Protein AF-A0A7K4MNR3-F1 (afdb_monomer_lite)

Structure (mmCIF, N/CA/C/O backbone):
data_AF-A0A7K4MNR3-F1
#
_entry.id   AF-A0A7K4MNR3-F1
#
loop_
_atom_site.group_PDB
_atom_site.id
_atom_site.type_symbol
_atom_site.label_atom_id
_atom_site.label_alt_id
_atom_site.label_comp_id
_atom_site.label_asym_id
_atom_site.label_entity_id
_atom_site.label_seq_id
_atom_site.pdbx_PDB_ins_code
_atom_site.Cartn_x
_atom_site.Cartn_y
_atom_site.Cartn_z
_atom_site.occupancy
_atom_site.B_iso_or_equiv
_atom_site.auth_seq_id
_atom_site.auth_comp_id
_atom_site.auth_asym_id
_atom_site.auth_atom_id
_atom_site.pdbx_PDB_model_num
ATOM 1 N N . ARG A 1 1 ? 16.252 0.826 -9.280 1.00 86.75 1 ARG A N 1
ATOM 2 C CA . ARG A 1 1 ? 16.071 2.260 -8.929 1.00 8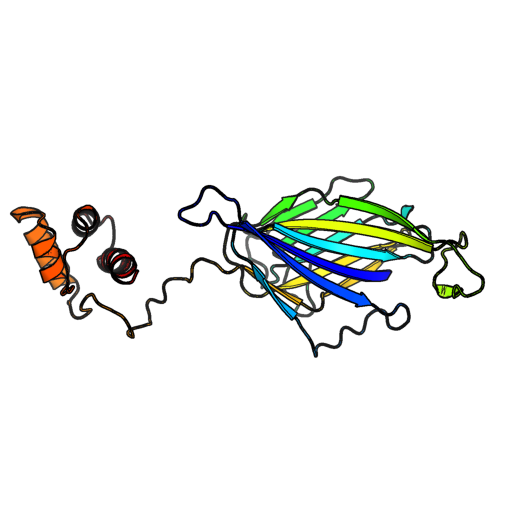6.75 1 ARG A CA 1
ATOM 3 C C . ARG A 1 1 ? 14.610 2.637 -9.106 1.00 86.75 1 ARG A C 1
ATOM 5 O O . ARG A 1 1 ? 14.051 2.311 -10.140 1.00 86.75 1 ARG A O 1
ATOM 12 N N . LEU A 1 2 ? 14.010 3.333 -8.144 1.00 88.38 2 LEU A N 1
ATOM 13 C CA . LEU A 1 2 ? 12.664 3.895 -8.292 1.00 88.38 2 LEU A CA 1
ATOM 14 C C . LEU A 1 2 ? 12.730 5.186 -9.127 1.00 88.38 2 LEU A C 1
ATOM 16 O O . LEU A 1 2 ? 13.549 6.054 -8.821 1.00 88.38 2 LEU A O 1
ATOM 20 N N . VAL A 1 3 ? 11.911 5.307 -10.176 1.00 89.69 3 VAL A N 1
ATOM 21 C CA . VAL A 1 3 ? 11.911 6.480 -11.079 1.00 89.69 3 VAL A CA 1
ATOM 22 C C . VAL A 1 3 ? 10.591 7.233 -11.101 1.00 89.69 3 VAL A C 1
ATOM 24 O O . VAL A 1 3 ? 10.590 8.445 -11.315 1.00 89.69 3 VAL A O 1
ATOM 27 N N . LYS A 1 4 ? 9.474 6.559 -10.825 1.00 91.75 4 LYS A N 1
ATOM 28 C CA . LYS A 1 4 ? 8.166 7.197 -10.692 1.00 91.75 4 LYS A CA 1
ATOM 29 C C . LYS A 1 4 ? 7.300 6.424 -9.704 1.00 91.75 4 LYS A C 1
ATOM 31 O O . LYS A 1 4 ? 7.385 5.203 -9.607 1.00 91.75 4 LYS A O 1
ATOM 36 N N . VAL A 1 5 ? 6.462 7.160 -8.985 1.00 93.12 5 VAL A N 1
ATOM 37 C CA . VAL A 1 5 ? 5.365 6.622 -8.179 1.00 93.12 5 VAL A CA 1
ATOM 38 C C . VAL A 1 5 ? 4.085 7.312 -8.611 1.00 93.12 5 VAL A C 1
ATOM 40 O O . VAL A 1 5 ? 4.069 8.530 -8.802 1.00 93.12 5 VAL A O 1
ATOM 43 N N . GLN A 1 6 ? 3.024 6.532 -8.767 1.00 94.44 6 GLN A N 1
ATOM 44 C CA . GLN A 1 6 ? 1.677 7.029 -8.991 1.00 94.44 6 GLN A CA 1
ATOM 45 C C . GLN A 1 6 ? 0.737 6.418 -7.957 1.00 94.44 6 GLN A C 1
ATOM 47 O O . GLN A 1 6 ? 0.761 5.208 -7.754 1.00 94.44 6 GLN A O 1
ATOM 52 N N . VAL A 1 7 ? -0.082 7.247 -7.320 1.00 94.06 7 VAL A N 1
ATOM 53 C CA . VAL A 1 7 ? -1.126 6.807 -6.392 1.00 94.06 7 VAL A CA 1
ATOM 54 C C . VAL A 1 7 ? -2.470 7.182 -6.983 1.00 94.06 7 VAL A C 1
ATOM 56 O O . VAL A 1 7 ? -2.667 8.346 -7.314 1.00 94.06 7 VAL A O 1
ATOM 59 N N . GLY A 1 8 ? -3.355 6.203 -7.120 1.00 93.00 8 GLY A N 1
ATOM 60 C CA . GLY A 1 8 ? -4.740 6.383 -7.530 1.00 93.00 8 GLY A CA 1
ATOM 61 C C . GLY A 1 8 ? -5.683 5.970 -6.404 1.00 93.00 8 GLY A C 1
ATOM 62 O O . GLY A 1 8 ? -5.499 4.905 -5.816 1.00 93.00 8 GLY A O 1
ATOM 63 N N . ILE A 1 9 ? -6.698 6.781 -6.118 1.00 90.06 9 ILE A N 1
ATOM 64 C CA . ILE A 1 9 ? -7.799 6.421 -5.213 1.00 90.06 9 ILE A CA 1
ATOM 65 C C . ILE A 1 9 ? -9.070 6.344 -6.032 1.00 90.06 9 ILE A C 1
ATOM 67 O O . ILE A 1 9 ? -9.373 7.271 -6.777 1.00 90.06 9 ILE A O 1
ATOM 71 N N . THR A 1 10 ? -9.799 5.242 -5.899 1.00 90.00 10 THR A N 1
ATOM 72 C CA . THR A 1 10 ? -11.088 5.032 -6.553 1.00 90.00 10 THR A CA 1
ATOM 73 C C . THR A 1 10 ? -12.158 4.809 -5.494 1.00 90.00 10 THR A C 1
ATOM 75 O O . THR A 1 10 ? -12.199 3.746 -4.868 1.00 90.00 10 THR A O 1
ATOM 78 N N . SER A 1 11 ? -13.038 5.792 -5.316 1.00 81.50 11 SER A N 1
ATOM 79 C CA . SER A 1 11 ? -14.162 5.682 -4.385 1.00 81.50 11 SER A CA 1
ATOM 80 C C . SER A 1 11 ? -15.414 5.185 -5.094 1.00 81.50 11 SER A C 1
ATOM 82 O O . SER A 1 11 ? -15.842 5.762 -6.095 1.00 81.50 11 SER A O 1
ATOM 84 N N . ASN A 1 12 ? -16.042 4.153 -4.531 1.00 65.00 12 ASN A N 1
ATOM 85 C CA . ASN A 1 12 ? -17.357 3.674 -4.951 1.00 65.00 12 ASN A CA 1
ATOM 86 C C . ASN A 1 12 ? -18.410 4.209 -3.978 1.00 65.00 12 ASN A C 1
ATOM 88 O O . ASN A 1 12 ? -18.924 3.471 -3.138 1.00 65.00 12 ASN A O 1
ATOM 92 N N . LYS A 1 13 ? -18.730 5.505 -4.058 1.00 56.81 13 LYS A N 1
ATOM 93 C CA . LYS A 1 13 ? -19.854 6.041 -3.284 1.00 56.81 13 LYS A CA 1
ATOM 94 C C . LYS A 1 13 ? -21.158 5.654 -3.978 1.00 56.81 13 LYS A C 1
ATOM 96 O O . LYS A 1 13 ? -21.418 6.084 -5.102 1.00 56.81 13 LYS A O 1
ATOM 101 N N . ASN A 1 14 ? -21.995 4.879 -3.290 1.00 46.62 14 ASN A N 1
ATOM 102 C CA . ASN A 1 14 ? -23.423 4.872 -3.586 1.00 46.62 14 ASN A CA 1
ATOM 103 C C . ASN A 1 14 ? -23.938 6.250 -3.172 1.00 46.62 14 ASN A C 1
ATOM 105 O O . ASN A 1 14 ? -24.034 6.534 -1.979 1.00 46.62 14 ASN A O 1
ATOM 109 N N . ALA A 1 15 ? -24.198 7.130 -4.138 1.00 40.62 15 ALA A N 1
ATOM 110 C CA . ALA A 1 15 ? -24.947 8.337 -3.843 1.00 40.62 15 ALA A CA 1
ATOM 111 C C . ALA A 1 15 ? -26.300 7.887 -3.284 1.00 40.62 15 ALA A C 1
ATOM 113 O O . ALA A 1 15 ? -27.030 7.140 -3.939 1.00 40.62 15 ALA A O 1
ATOM 114 N N . SER A 1 16 ? -26.602 8.277 -2.047 1.00 46.50 16 SER A N 1
ATOM 115 C CA . SER A 1 16 ? -27.956 8.168 -1.534 1.00 46.50 16 SER A CA 1
ATOM 116 C C . SER A 1 16 ? -28.864 8.900 -2.522 1.00 46.50 16 SER A C 1
ATOM 118 O O . SER A 1 16 ? -28.742 10.114 -2.673 1.00 46.50 16 SER A O 1
ATOM 120 N N . ASP A 1 17 ? -29.738 8.141 -3.180 1.00 44.22 17 ASP A N 1
ATOM 121 C CA . ASP A 1 17 ? -30.879 8.600 -3.983 1.00 44.22 17 ASP A CA 1
ATOM 122 C C . ASP A 1 17 ? -30.747 8.753 -5.514 1.00 44.22 17 ASP A C 1
ATOM 124 O O . ASP A 1 17 ? -31.653 9.292 -6.143 1.00 44.22 17 ASP A O 1
ATOM 128 N N . ASP A 1 18 ? -29.734 8.182 -6.177 1.00 41.84 18 ASP A N 1
ATOM 129 C CA . ASP A 1 18 ? -29.902 7.857 -7.604 1.00 41.84 18 ASP A CA 1
ATOM 130 C C . ASP A 1 18 ? -29.055 6.654 -8.031 1.00 41.84 18 ASP A C 1
ATOM 132 O O . ASP A 1 18 ? -27.951 6.424 -7.545 1.00 41.84 18 ASP A O 1
ATOM 136 N N . SER A 1 19 ? -29.582 5.867 -8.959 1.00 42.50 19 SER A N 1
ATOM 137 C CA . SER A 1 19 ? -29.058 4.576 -9.440 1.00 42.50 19 SER A CA 1
ATOM 138 C C . SER A 1 19 ? -27.721 4.635 -10.220 1.00 42.50 19 SER A C 1
ATOM 140 O O . SER A 1 19 ? -27.423 3.752 -11.026 1.00 42.50 19 SER A O 1
ATOM 142 N N . MET A 1 20 ? -26.892 5.654 -9.979 1.00 40.75 20 MET A N 1
ATOM 143 C CA . MET A 1 20 ? -25.614 5.918 -10.643 1.00 40.75 20 MET A CA 1
ATOM 144 C C . MET A 1 20 ? -24.442 5.752 -9.663 1.00 40.75 20 MET A C 1
ATOM 146 O O . MET A 1 20 ? -24.309 6.491 -8.690 1.00 40.75 20 MET A O 1
ATOM 150 N N . ILE A 1 21 ? -23.542 4.807 -9.952 1.00 50.19 21 ILE A N 1
ATOM 151 C CA . ILE A 1 21 ? -22.248 4.693 -9.265 1.00 50.19 21 ILE A CA 1
ATOM 152 C C . ILE A 1 21 ? -21.395 5.901 -9.675 1.00 50.19 21 ILE A C 1
ATOM 154 O O . ILE A 1 21 ? -20.961 5.995 -10.826 1.00 50.19 21 ILE A O 1
ATOM 158 N N . HIS A 1 22 ? -21.134 6.820 -8.745 1.00 48.72 22 HIS A N 1
ATOM 159 C CA . HIS A 1 22 ? -20.162 7.889 -8.958 1.00 48.72 22 HIS A CA 1
ATOM 160 C C . HIS A 1 22 ? -18.769 7.380 -8.591 1.00 48.72 22 HIS A C 1
ATOM 162 O O . HIS A 1 22 ? -18.424 7.276 -7.416 1.00 48.72 22 HIS A O 1
ATOM 168 N N . VAL A 1 23 ? -17.971 7.069 -9.614 1.00 59.00 23 VAL A N 1
ATOM 169 C CA . VAL A 1 23 ? -16.553 6.735 -9.449 1.00 59.00 23 VAL A CA 1
ATOM 170 C C . VAL A 1 23 ? -15.764 8.040 -9.367 1.00 59.00 23 VAL A C 1
ATOM 172 O O . VAL A 1 23 ? -15.560 8.712 -10.380 1.00 59.00 23 VAL A O 1
ATOM 175 N N . LEU A 1 24 ? -15.342 8.419 -8.162 1.00 67.56 24 LEU A N 1
ATOM 176 C CA . LEU A 1 24 ? -14.378 9.503 -7.967 1.00 67.56 24 LEU A CA 1
ATOM 177 C C . LEU A 1 24 ? -12.973 8.919 -8.071 1.00 67.56 24 LEU A C 1
ATOM 179 O O . LEU A 1 24 ? -12.680 7.917 -7.418 1.00 67.56 24 LEU A O 1
ATOM 183 N N . LYS A 1 25 ? -12.132 9.536 -8.908 1.00 78.38 25 LYS A N 1
ATOM 184 C CA . LYS A 1 25 ? -10.732 9.153 -9.066 1.00 78.38 25 LYS A CA 1
ATOM 185 C C . LYS A 1 25 ? -9.811 10.328 -8.769 1.00 78.38 25 LYS A C 1
ATOM 187 O O . LYS A 1 25 ? -9.883 11.349 -9.451 1.00 78.38 25 LYS A O 1
ATOM 192 N N . GLU A 1 26 ? -8.937 10.154 -7.788 1.00 84.12 26 GLU A N 1
ATOM 193 C CA . GLU A 1 26 ? -7.854 11.087 -7.471 1.00 84.12 26 GLU A CA 1
ATOM 194 C C . GLU A 1 26 ? -6.516 10.441 -7.830 1.00 84.12 26 GLU A C 1
ATOM 196 O O . GLU A 1 26 ? -6.306 9.270 -7.523 1.00 84.12 26 GLU A O 1
ATOM 201 N N . ASP A 1 27 ? -5.627 11.185 -8.496 1.00 88.81 27 ASP A N 1
ATOM 202 C CA . ASP A 1 27 ? -4.324 10.694 -8.952 1.00 88.81 27 ASP A CA 1
ATOM 203 C C . ASP A 1 27 ? -3.195 11.632 -8.490 1.00 88.81 27 ASP A C 1
ATOM 205 O O . ASP A 1 27 ? -3.230 12.843 -8.725 1.00 88.81 27 ASP A O 1
ATOM 209 N N . TYR A 1 28 ? -2.146 11.057 -7.905 1.00 89.50 28 TYR A N 1
ATOM 210 C CA . TYR A 1 28 ? -0.930 11.749 -7.472 1.00 89.50 28 TYR A CA 1
ATOM 211 C C . TYR A 1 28 ? 0.291 11.131 -8.150 1.00 89.50 28 TYR A C 1
ATOM 213 O O . TYR A 1 28 ? 0.373 9.910 -8.281 1.00 89.50 28 TYR A O 1
ATOM 221 N N . ILE A 1 29 ? 1.248 11.952 -8.595 1.00 91.00 29 ILE A N 1
ATOM 222 C CA . ILE A 1 29 ? 2.429 11.484 -9.335 1.00 91.00 29 ILE A CA 1
ATOM 223 C C . ILE A 1 29 ? 3.695 12.158 -8.810 1.00 91.00 29 ILE A C 1
ATOM 225 O O . ILE A 1 29 ? 3.794 13.384 -8.789 1.00 91.00 29 ILE A O 1
ATOM 229 N N . TRP A 1 30 ? 4.708 11.346 -8.511 1.00 90.25 30 TRP A N 1
ATOM 230 C CA . TRP A 1 30 ? 6.061 11.797 -8.187 1.00 90.25 30 TRP A CA 1
ATOM 231 C C . TRP A 1 30 ? 7.063 11.177 -9.154 1.00 90.25 30 TRP A C 1
ATOM 233 O O . TRP A 1 30 ? 7.026 9.974 -9.406 1.00 90.25 30 TRP A O 1
ATOM 243 N N . ASN A 1 31 ? 7.972 11.998 -9.683 1.00 88.50 31 ASN A N 1
ATOM 244 C CA . ASN A 1 31 ? 9.072 11.557 -10.539 1.00 88.50 31 ASN A CA 1
ATOM 245 C C . ASN A 1 31 ? 10.393 11.754 -9.798 1.00 88.50 31 ASN A C 1
ATOM 247 O O . ASN A 1 31 ? 10.644 12.825 -9.242 1.00 88.50 31 ASN A O 1
ATOM 251 N N . PHE A 1 32 ? 11.249 10.739 -9.827 1.00 83.12 32 PHE A N 1
ATOM 252 C CA . PHE A 1 32 ? 12.486 10.713 -9.062 1.00 83.12 32 PHE A CA 1
ATOM 253 C C . PHE A 1 32 ? 13.698 10.905 -9.979 1.00 83.12 32 PHE A C 1
ATOM 255 O O . PHE A 1 32 ? 13.863 10.183 -10.968 1.00 83.12 32 PHE A O 1
ATOM 262 N N . PRO A 1 33 ? 14.581 11.874 -9.676 1.00 74.94 33 PRO A N 1
ATOM 263 C CA . PRO A 1 33 ? 15.789 12.081 -10.454 1.00 74.94 33 PRO A CA 1
ATOM 264 C C . PRO A 1 33 ? 16.756 10.906 -10.284 1.00 74.94 33 PRO A C 1
ATOM 266 O O . PRO A 1 33 ? 17.235 10.605 -9.194 1.00 74.94 33 PRO A O 1
ATOM 269 N N . ILE A 1 34 ? 17.148 10.313 -11.408 1.00 65.62 34 ILE A N 1
ATOM 270 C CA . ILE A 1 34 ? 18.017 9.124 -11.472 1.00 65.62 34 ILE A CA 1
ATOM 271 C C . ILE A 1 34 ? 19.416 9.362 -10.867 1.00 65.62 34 ILE A C 1
ATOM 273 O O . ILE A 1 34 ? 20.092 8.410 -10.475 1.00 65.62 34 ILE A O 1
ATOM 277 N N . ASN A 1 35 ? 19.833 10.630 -10.757 1.00 65.12 35 ASN A N 1
ATOM 278 C CA . ASN A 1 35 ? 21.144 11.051 -10.247 1.00 65.12 35 ASN A CA 1
ATOM 279 C C . ASN A 1 35 ? 21.118 11.525 -8.783 1.00 65.12 35 ASN A C 1
ATOM 281 O O . ASN A 1 35 ? 22.170 11.856 -8.241 1.00 65.12 35 ASN A O 1
ATOM 285 N N . ALA A 1 36 ? 19.946 11.584 -8.147 1.00 60.53 36 ALA A N 1
ATOM 286 C CA . ALA A 1 36 ? 19.800 11.930 -6.733 1.00 60.53 36 ALA A CA 1
ATOM 287 C C . ALA A 1 36 ? 18.846 10.917 -6.078 1.00 60.53 36 ALA A C 1
ATOM 289 O O . ALA A 1 36 ? 17.710 11.258 -5.754 1.00 60.53 36 ALA A O 1
ATOM 290 N N . PRO A 1 37 ? 19.283 9.651 -5.927 1.00 51.56 37 PRO A N 1
ATOM 291 C CA . PRO A 1 37 ? 18.360 8.520 -5.886 1.00 51.56 37 PRO A CA 1
ATOM 292 C C . PRO A 1 37 ? 17.535 8.391 -4.602 1.00 51.56 37 PRO A C 1
ATOM 294 O O . PRO A 1 37 ? 16.659 7.542 -4.554 1.00 51.56 37 PRO A O 1
ATOM 297 N N . LEU A 1 38 ? 17.826 9.153 -3.546 1.00 53.91 38 LEU A N 1
ATOM 298 C CA . LEU A 1 38 ? 17.293 8.870 -2.206 1.00 53.91 38 LEU A CA 1
ATOM 299 C C . LEU A 1 38 ? 17.122 10.116 -1.325 1.00 53.91 38 LEU A C 1
ATOM 301 O O . LEU A 1 38 ? 16.905 9.987 -0.125 1.00 53.91 38 LEU A O 1
ATOM 305 N N . SER A 1 39 ? 17.220 11.332 -1.874 1.00 48.88 39 SER A N 1
ATOM 306 C CA . SER A 1 39 ? 16.941 12.532 -1.076 1.00 48.88 39 SER A CA 1
ATOM 307 C C . SER A 1 39 ? 15.446 12.817 -1.127 1.00 48.88 39 SER A C 1
ATOM 309 O O . SER A 1 39 ? 14.990 13.739 -1.797 1.00 48.88 39 SER A O 1
ATOM 311 N N . MET A 1 40 ? 14.678 11.987 -0.429 1.00 54.75 40 MET A N 1
ATOM 312 C CA . MET A 1 40 ? 13.380 12.415 0.063 1.00 54.75 40 MET A CA 1
ATOM 313 C C . MET A 1 40 ? 13.657 13.513 1.076 1.00 54.75 40 MET A C 1
ATOM 315 O O . MET A 1 40 ? 13.984 13.242 2.226 1.00 54.75 40 MET A O 1
ATOM 319 N N . ARG A 1 41 ? 13.688 14.759 0.610 1.00 51.19 41 ARG A N 1
ATOM 320 C CA . ARG A 1 41 ? 13.696 15.889 1.527 1.00 51.19 41 ARG A CA 1
ATOM 321 C C . ARG A 1 41 ? 12.356 15.848 2.244 1.00 51.19 41 ARG A C 1
ATOM 323 O O . ARG A 1 41 ? 11.325 15.908 1.582 1.00 51.19 41 ARG A O 1
ATOM 330 N N . ASP A 1 42 ? 12.413 15.721 3.563 1.00 53.31 42 ASP A N 1
ATOM 331 C CA . ASP A 1 42 ? 11.295 15.659 4.511 1.00 53.31 42 ASP A CA 1
ATOM 332 C C . ASP A 1 42 ? 10.310 16.850 4.431 1.00 53.31 42 ASP A C 1
ATOM 334 O O . ASP A 1 42 ? 9.370 16.925 5.217 1.00 53.31 42 ASP A O 1
ATOM 338 N N . ASP A 1 43 ? 10.496 17.786 3.497 1.00 54.19 43 ASP A N 1
ATOM 339 C CA . ASP A 1 43 ? 9.884 19.109 3.562 1.00 54.19 43 ASP A CA 1
ATOM 340 C C . ASP A 1 43 ? 8.499 19.189 2.883 1.00 54.19 43 ASP A C 1
ATOM 342 O O . ASP A 1 43 ? 7.728 20.075 3.236 1.00 54.19 43 ASP A O 1
ATOM 346 N N . ASP A 1 44 ? 8.136 18.251 1.989 1.00 73.06 44 ASP A N 1
ATOM 347 C CA . ASP A 1 44 ? 6.839 18.240 1.274 1.00 73.06 44 ASP A CA 1
ATOM 348 C C . ASP A 1 44 ? 6.162 16.848 1.293 1.00 73.06 44 ASP A C 1
ATOM 350 O O . ASP A 1 44 ? 6.101 16.133 0.288 1.00 73.06 44 ASP A O 1
ATOM 354 N N . ILE A 1 45 ? 5.643 16.439 2.456 1.00 85.62 45 ILE A N 1
ATOM 355 C CA . ILE A 1 45 ? 4.837 15.212 2.601 1.00 85.62 45 ILE A CA 1
ATOM 356 C C . ILE A 1 45 ? 3.384 15.497 2.198 1.00 85.62 45 ILE A C 1
ATOM 358 O O . ILE A 1 45 ? 2.692 16.297 2.832 1.00 85.62 45 ILE A O 1
ATOM 362 N N . THR A 1 46 ? 2.891 14.801 1.171 1.00 89.69 46 THR A N 1
ATOM 363 C CA . THR A 1 46 ? 1.496 14.920 0.720 1.00 89.69 46 THR A CA 1
ATOM 364 C C . THR A 1 46 ? 0.568 14.115 1.626 1.00 89.69 46 THR A C 1
ATOM 366 O O . THR A 1 46 ? 0.709 12.901 1.753 1.00 89.69 46 THR A O 1
ATOM 369 N N . LYS A 1 47 ? -0.412 14.770 2.249 1.00 91.19 47 LYS A N 1
ATOM 370 C CA . LYS A 1 47 ? -1.448 14.069 3.015 1.00 91.19 47 LYS A CA 1
ATOM 371 C C . LYS A 1 47 ? -2.525 13.561 2.067 1.00 91.19 47 LYS A C 1
ATOM 373 O O . LYS A 1 47 ? -3.095 14.353 1.322 1.00 91.19 47 LYS A O 1
ATOM 378 N N . ILE A 1 48 ? -2.783 12.262 2.109 1.00 90.69 48 ILE A N 1
ATOM 379 C CA . ILE A 1 48 ? -3.795 11.587 1.306 1.00 90.69 48 ILE A CA 1
ATOM 380 C C . ILE A 1 48 ? -4.806 10.952 2.254 1.00 90.69 48 ILE A C 1
ATOM 382 O O . ILE A 1 48 ? -4.426 10.252 3.192 1.00 90.69 48 ILE A O 1
ATOM 386 N N . THR A 1 49 ? -6.083 11.186 1.984 1.00 90.56 49 THR A N 1
ATOM 387 C CA . THR A 1 49 ? -7.208 10.640 2.745 1.00 90.56 49 THR A CA 1
ATOM 388 C C . THR A 1 49 ? -8.075 9.778 1.838 1.00 90.56 49 THR A C 1
ATOM 390 O O . THR A 1 49 ? -8.377 10.192 0.721 1.00 90.56 49 THR A O 1
ATOM 393 N N . ALA A 1 50 ? -8.510 8.620 2.321 1.00 89.19 50 ALA A N 1
ATOM 394 C CA . ALA A 1 50 ? -9.496 7.763 1.659 1.00 89.19 50 ALA A CA 1
ATOM 395 C C . ALA A 1 50 ? -10.542 7.286 2.676 1.00 89.19 50 ALA A C 1
ATOM 397 O O . ALA A 1 50 ? -10.331 7.425 3.877 1.00 89.19 50 ALA A O 1
ATOM 398 N N . ASN A 1 51 ? -11.663 6.727 2.223 1.00 88.06 51 ASN A N 1
ATOM 399 C CA . ASN A 1 51 ? -12.679 6.137 3.104 1.00 88.06 51 ASN A CA 1
ATOM 400 C C . ASN A 1 51 ? -12.561 4.601 3.113 1.00 88.06 51 ASN A C 1
ATOM 402 O O . ASN A 1 51 ? -12.051 4.020 2.149 1.00 88.06 51 ASN A O 1
ATOM 406 N N . PRO A 1 52 ? -13.066 3.912 4.151 1.00 88.75 52 PRO A N 1
ATOM 407 C CA . PRO A 1 52 ? -13.234 2.473 4.149 1.00 88.75 52 PRO A CA 1
ATOM 408 C C . PRO A 1 52 ? -13.957 2.001 2.885 1.00 88.75 52 PRO A C 1
ATOM 410 O O . PRO A 1 52 ? -14.973 2.559 2.472 1.00 88.75 52 PRO A O 1
ATOM 413 N N . GLY A 1 53 ? -13.411 0.967 2.255 1.00 88.81 53 GLY A N 1
ATOM 414 C CA . GLY A 1 53 ? -13.905 0.399 1.003 1.00 88.81 53 GLY A CA 1
ATOM 415 C C . GLY A 1 53 ? -13.374 1.055 -0.278 1.00 88.81 53 GLY A C 1
ATOM 416 O O . GLY A 1 53 ? -13.495 0.432 -1.340 1.00 88.81 53 GLY A O 1
ATOM 417 N N . ASP A 1 54 ? -12.753 2.238 -0.208 1.00 89.44 54 ASP A N 1
ATOM 418 C CA . ASP A 1 54 ? -12.098 2.859 -1.366 1.00 89.44 54 ASP A CA 1
ATOM 419 C C . ASP A 1 54 ? -10.921 1.988 -1.846 1.00 89.44 54 ASP A C 1
ATOM 421 O O . ASP A 1 54 ? -10.154 1.446 -1.045 1.00 89.44 54 ASP A O 1
ATOM 425 N N . GLU A 1 55 ? -10.774 1.833 -3.167 1.00 94.81 55 GLU A N 1
ATOM 426 C CA . GLU A 1 55 ? -9.626 1.132 -3.754 1.00 94.81 55 GLU A CA 1
ATOM 427 C C . GLU A 1 55 ? -8.444 2.086 -3.873 1.00 94.81 55 GLU A C 1
ATOM 429 O O . GLU A 1 55 ? -8.525 3.102 -4.564 1.00 94.81 55 GLU A O 1
ATOM 434 N N . ILE A 1 56 ? -7.336 1.727 -3.234 1.00 95.81 56 ILE A N 1
ATOM 435 C CA . ILE A 1 56 ? -6.089 2.483 -3.285 1.00 95.81 56 ILE A CA 1
ATOM 436 C C . ILE A 1 56 ? -5.097 1.684 -4.122 1.00 95.81 56 ILE A C 1
ATOM 438 O O . ILE A 1 56 ? -4.776 0.539 -3.799 1.00 95.81 56 ILE A O 1
ATOM 442 N N . GLU A 1 57 ? -4.607 2.294 -5.195 1.00 97.56 57 GLU A N 1
ATOM 443 C CA . GLU A 1 57 ? -3.630 1.719 -6.112 1.00 97.56 57 GLU A CA 1
ATOM 444 C C . GLU A 1 57 ? -2.325 2.511 -6.049 1.00 97.56 57 GLU A C 1
ATOM 446 O O . GLU A 1 57 ? -2.297 3.704 -6.342 1.00 97.56 57 GLU A O 1
ATOM 451 N N . ILE A 1 58 ? -1.223 1.845 -5.704 1.00 97.06 58 ILE A N 1
ATOM 452 C CA . ILE A 1 58 ? 0.116 2.439 -5.689 1.00 97.06 58 ILE A CA 1
ATOM 453 C C . ILE A 1 58 ? 0.969 1.745 -6.737 1.00 97.06 58 ILE A C 1
ATOM 455 O O . ILE A 1 58 ? 1.327 0.576 -6.606 1.00 97.06 58 ILE A O 1
ATOM 459 N N . THR A 1 59 ? 1.290 2.490 -7.787 1.00 97.50 59 THR A N 1
ATOM 460 C CA . THR A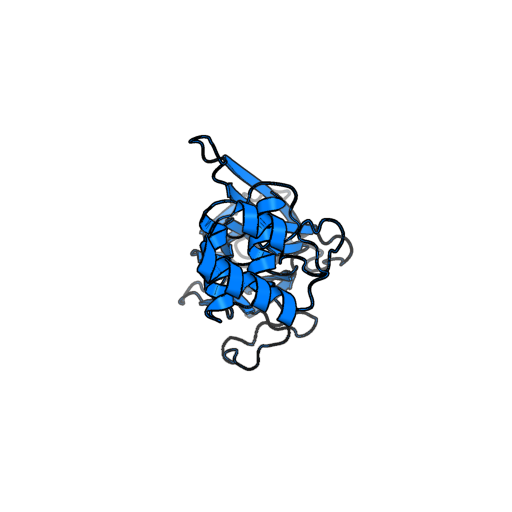 1 59 ? 2.077 2.033 -8.926 1.00 97.50 59 THR A CA 1
ATOM 461 C C . THR A 1 59 ? 3.509 2.528 -8.813 1.00 97.50 59 THR A C 1
ATOM 463 O O . THR A 1 59 ? 3.756 3.735 -8.748 1.00 97.50 59 THR A O 1
ATOM 466 N N . LEU A 1 60 ? 4.451 1.592 -8.822 1.00 96.00 60 LEU A N 1
ATOM 467 C CA . LEU A 1 60 ? 5.885 1.844 -8.826 1.00 96.00 60 LEU A CA 1
ATOM 468 C C . LEU A 1 60 ? 6.424 1.626 -10.230 1.00 96.00 60 LEU A C 1
ATOM 470 O O . LEU A 1 60 ? 6.121 0.616 -10.857 1.00 96.00 60 LEU A O 1
ATOM 474 N N . ASP A 1 61 ? 7.257 2.548 -10.689 1.00 94.81 61 ASP A N 1
ATOM 475 C CA . ASP A 1 61 ? 8.048 2.408 -11.904 1.00 94.81 61 ASP A CA 1
ATOM 476 C C . ASP A 1 61 ? 9.526 2.307 -11.516 1.00 94.81 61 ASP A C 1
ATOM 478 O O . ASP A 1 61 ? 10.089 3.216 -10.886 1.00 94.81 61 ASP A O 1
ATOM 482 N N . VAL A 1 62 ? 10.137 1.174 -11.851 1.00 92.88 62 VAL A N 1
ATOM 483 C CA . VAL A 1 62 ? 11.487 0.797 -11.446 1.00 92.88 62 VAL A CA 1
ATOM 484 C C . VAL A 1 62 ? 12.339 0.520 -12.678 1.00 92.88 62 VAL A C 1
ATOM 486 O O . VAL A 1 62 ? 11.968 -0.256 -13.553 1.00 92.88 62 VAL A O 1
ATOM 489 N N . THR A 1 63 ? 13.532 1.103 -12.704 1.00 91.25 63 THR A N 1
ATOM 490 C CA . THR A 1 63 ? 14.570 0.819 -13.703 1.00 91.25 63 THR A CA 1
ATOM 491 C C . THR A 1 63 ? 15.764 0.142 -13.055 1.00 91.25 63 THR A C 1
ATOM 493 O O . THR A 1 63 ? 15.988 0.274 -11.850 1.00 91.25 63 THR A O 1
ATOM 496 N N . ASP A 1 64 ? 16.565 -0.562 -13.837 1.00 89.56 64 ASP A N 1
ATOM 497 C CA . ASP A 1 64 ? 17.755 -1.257 -13.358 1.00 89.56 64 ASP A CA 1
ATOM 498 C C . ASP A 1 64 ? 18.898 -1.072 -14.371 1.00 89.56 64 ASP A C 1
ATOM 500 O O . ASP A 1 64 ? 18.646 -0.799 -15.546 1.00 89.56 64 ASP A O 1
ATOM 504 N N . ASP A 1 65 ? 20.151 -1.135 -13.915 1.00 89.06 65 ASP A N 1
ATOM 505 C CA . ASP A 1 65 ? 21.311 -1.157 -14.817 1.00 89.06 65 ASP A CA 1
ATOM 506 C C . ASP A 1 65 ? 21.555 -2.565 -15.398 1.00 89.06 65 ASP A C 1
ATOM 508 O O . ASP A 1 65 ? 22.364 -2.755 -16.309 1.00 89.06 65 ASP A O 1
ATOM 512 N N . LYS A 1 66 ? 20.795 -3.554 -14.929 1.00 90.50 66 LYS A N 1
ATOM 513 C CA . LYS A 1 66 ? 20.592 -4.877 -15.519 1.00 90.50 66 LYS A CA 1
ATOM 514 C C . LYS A 1 66 ? 19.197 -4.975 -16.123 1.00 90.50 66 LYS A C 1
ATOM 516 O O . LYS A 1 66 ? 18.431 -4.014 -16.141 1.00 90.50 66 LYS A O 1
ATOM 521 N N . SER A 1 67 ? 18.858 -6.143 -16.662 1.00 91.81 67 SER A N 1
ATOM 522 C CA . SER A 1 67 ? 17.490 -6.341 -17.124 1.00 91.81 67 SER A CA 1
ATOM 523 C C . SER A 1 67 ? 16.521 -6.341 -15.944 1.00 91.81 67 SER A C 1
ATOM 525 O O . SER A 1 67 ? 16.684 -7.095 -14.980 1.00 91.81 67 SER A O 1
ATOM 527 N N . VAL A 1 68 ? 15.457 -5.547 -16.049 1.00 92.69 68 VAL A N 1
ATOM 528 C CA . VAL A 1 68 ? 14.376 -5.512 -15.049 1.00 92.69 68 VAL A CA 1
ATOM 529 C C . VAL A 1 68 ? 13.597 -6.837 -15.008 1.00 92.69 68 VAL A C 1
ATOM 531 O O . VAL A 1 68 ? 12.900 -7.154 -14.039 1.00 92.69 68 VAL A O 1
ATOM 534 N N . HIS A 1 69 ? 13.770 -7.683 -16.028 1.00 92.00 69 HIS A N 1
ATOM 535 C CA . HIS A 1 69 ? 13.320 -9.070 -16.033 1.00 92.00 69 HIS A CA 1
ATOM 536 C C . HIS A 1 69 ? 14.113 -9.968 -15.074 1.00 92.00 69 HIS A C 1
ATOM 538 O O . HIS A 1 69 ? 13.832 -11.161 -15.019 1.00 92.00 69 HIS A O 1
ATOM 544 N N . LEU A 1 70 ? 15.043 -9.435 -14.285 1.00 90.94 70 LEU A N 1
ATOM 545 C CA . LEU A 1 70 ? 15.739 -10.187 -13.245 1.00 90.94 70 LEU A CA 1
ATOM 546 C C . LEU A 1 70 ? 15.350 -9.765 -11.821 1.00 90.94 70 LEU A C 1
ATOM 548 O O . LEU A 1 70 ? 15.746 -10.449 -10.885 1.00 90.94 70 LEU A O 1
ATOM 552 N N . LEU A 1 71 ? 14.550 -8.701 -11.644 1.00 92.25 71 LEU A N 1
ATOM 553 C CA . LEU A 1 71 ? 14.095 -8.224 -10.327 1.00 92.25 71 LEU A CA 1
ATOM 554 C C . LEU A 1 71 ? 13.336 -9.334 -9.572 1.00 92.25 71 LEU A C 1
ATOM 556 O O . LEU A 1 71 ? 12.272 -9.742 -10.054 1.00 92.25 71 LEU A O 1
ATOM 560 N N . PRO A 1 72 ? 13.844 -9.849 -8.437 1.00 92.94 72 PRO A N 1
ATOM 561 C CA . PRO A 1 72 ? 13.240 -10.991 -7.754 1.00 92.94 72 PRO A CA 1
ATOM 562 C C . PRO A 1 72 ? 12.043 -10.635 -6.866 1.00 92.94 72 PRO A C 1
ATOM 564 O O . PRO A 1 72 ? 11.191 -11.498 -6.658 1.00 92.94 72 PRO A O 1
ATOM 567 N N . ILE A 1 73 ? 11.993 -9.411 -6.327 1.00 95.12 73 ILE A N 1
ATOM 568 C CA . ILE A 1 73 ? 11.029 -9.009 -5.294 1.00 95.12 73 ILE A CA 1
ATOM 569 C C . ILE A 1 73 ? 10.713 -7.512 -5.368 1.00 95.12 73 ILE A C 1
ATOM 571 O O . ILE A 1 73 ? 11.589 -6.691 -5.664 1.00 95.12 73 ILE A O 1
ATOM 575 N N . SER A 1 74 ? 9.474 -7.158 -5.036 1.00 96.75 74 SER A N 1
ATOM 576 C CA . SER A 1 74 ? 9.064 -5.794 -4.702 1.00 96.75 74 SER A CA 1
ATOM 577 C C . SER A 1 74 ? 7.997 -5.825 -3.612 1.00 96.75 74 SER A C 1
ATOM 579 O O . SER A 1 74 ? 7.201 -6.758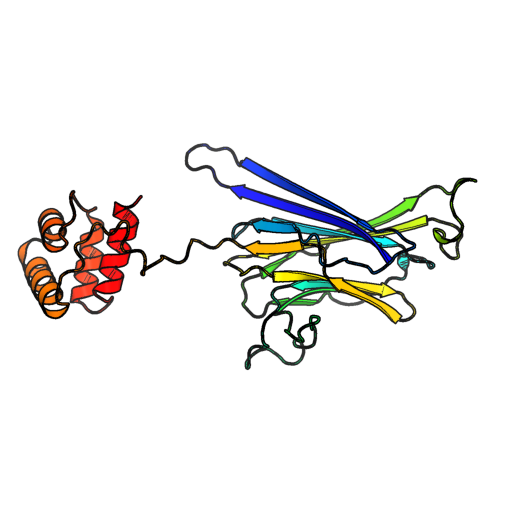 -3.566 1.00 96.75 74 SER A O 1
ATOM 581 N N . GLY A 1 75 ? 7.973 -4.825 -2.736 1.00 97.38 75 GLY A N 1
ATOM 582 C CA . GLY A 1 75 ? 7.012 -4.781 -1.640 1.00 97.38 75 GLY A CA 1
ATOM 583 C C . GLY A 1 75 ? 6.516 -3.383 -1.311 1.00 97.38 75 GLY A C 1
ATOM 584 O O . GLY A 1 75 ? 7.139 -2.376 -1.660 1.00 97.38 75 GLY A O 1
ATOM 585 N N . ILE A 1 76 ? 5.391 -3.346 -0.608 1.00 98.12 76 ILE A N 1
ATOM 586 C CA . ILE A 1 76 ? 4.755 -2.151 -0.061 1.00 98.12 76 ILE A CA 1
ATOM 587 C C . ILE A 1 76 ? 4.399 -2.395 1.406 1.00 98.12 76 ILE A C 1
ATOM 589 O O . ILE A 1 76 ? 3.913 -3.465 1.762 1.00 98.12 76 ILE A O 1
ATOM 593 N N . TYR A 1 77 ? 4.637 -1.398 2.254 1.00 97.88 77 TYR A N 1
ATOM 594 C CA . TYR A 1 77 ? 4.491 -1.496 3.703 1.00 97.88 77 TYR A CA 1
ATOM 595 C C . TYR A 1 77 ? 3.802 -0.245 4.241 1.00 97.88 77 TYR A C 1
ATOM 597 O O . TYR A 1 77 ? 4.148 0.875 3.858 1.00 97.88 77 TYR A O 1
ATOM 605 N N . THR A 1 78 ? 2.845 -0.423 5.143 1.00 96.56 78 THR A N 1
ATOM 606 C CA . THR A 1 78 ? 2.133 0.678 5.798 1.00 96.56 78 THR A CA 1
ATOM 607 C C . THR A 1 78 ? 1.725 0.289 7.221 1.00 96.56 78 THR A C 1
ATOM 609 O O . THR A 1 78 ? 2.160 -0.747 7.744 1.00 96.56 78 THR A O 1
ATOM 612 N N . ASN A 1 79 ? 0.936 1.148 7.865 1.00 94.19 79 ASN A N 1
ATOM 613 C CA . ASN A 1 79 ? 0.410 0.965 9.212 1.00 94.19 79 ASN A CA 1
ATOM 614 C C . ASN A 1 79 ? 1.533 0.723 10.241 1.00 94.19 79 ASN A C 1
ATOM 616 O O . ASN A 1 79 ? 1.541 -0.248 11.002 1.00 94.19 79 ASN A O 1
ATOM 620 N N . PHE A 1 80 ? 2.560 1.575 10.194 1.00 94.44 80 PHE A N 1
ATOM 621 C CA . PHE A 1 80 ? 3.689 1.515 11.118 1.00 94.44 80 PHE A CA 1
ATOM 622 C C . PHE A 1 80 ? 3.262 1.924 12.529 1.00 94.44 80 PHE A C 1
ATOM 624 O O . PHE A 1 80 ? 2.725 3.012 12.738 1.00 94.44 80 PHE A O 1
ATOM 631 N N . MET A 1 81 ? 3.517 1.051 13.503 1.00 93.00 81 MET A N 1
ATOM 632 C CA . MET A 1 81 ? 3.233 1.302 14.917 1.00 93.00 81 MET A CA 1
ATOM 633 C C . MET A 1 81 ? 4.212 0.563 15.835 1.00 93.00 81 MET A C 1
ATOM 635 O O . MET A 1 81 ? 5.036 -0.240 15.390 1.00 93.00 81 MET A O 1
ATOM 639 N N . GLU A 1 82 ? 4.150 0.827 17.142 1.00 94.56 82 GLU A N 1
ATOM 640 C CA . GLU A 1 82 ? 4.831 -0.034 18.114 1.00 94.56 82 GLU A CA 1
ATOM 641 C C . GLU A 1 82 ? 4.321 -1.475 17.964 1.00 94.56 82 GLU A C 1
ATOM 643 O O . GLU A 1 82 ? 3.114 -1.706 17.896 1.00 94.56 82 GLU A O 1
ATOM 648 N N . ARG A 1 83 ? 5.247 -2.441 17.873 1.00 94.56 83 ARG A N 1
ATOM 649 C CA . ARG A 1 83 ? 4.921 -3.837 17.563 1.00 94.56 83 ARG A CA 1
ATOM 650 C C . ARG A 1 83 ? 3.914 -4.399 18.579 1.00 94.56 83 ARG A C 1
ATOM 652 O O . ARG A 1 83 ? 4.267 -4.517 19.755 1.00 94.56 83 ARG A O 1
ATOM 659 N N . PRO A 1 84 ? 2.728 -4.856 18.144 1.00 93.31 84 PRO A N 1
ATOM 660 C CA . PRO A 1 84 ? 1.791 -5.531 19.034 1.00 93.31 84 PRO A CA 1
ATOM 661 C C . PRO A 1 84 ? 2.412 -6.797 19.643 1.00 93.31 84 PRO A C 1
ATOM 663 O O . PRO A 1 84 ? 3.093 -7.571 18.964 1.00 93.31 84 PRO A O 1
ATOM 666 N N . ASN A 1 85 ? 2.183 -7.035 20.937 1.00 92.50 85 ASN A N 1
ATOM 667 C CA . ASN A 1 85 ? 2.813 -8.149 21.660 1.00 92.50 85 ASN A CA 1
ATOM 668 C C . ASN A 1 85 ? 2.425 -9.531 21.111 1.00 92.50 85 ASN A C 1
ATOM 670 O O . ASN A 1 85 ? 3.238 -10.453 21.142 1.00 92.50 85 ASN A O 1
ATOM 674 N N . ASN A 1 86 ? 1.201 -9.655 20.604 1.00 93.19 86 ASN A N 1
ATOM 675 C CA . ASN A 1 86 ? 0.617 -10.837 19.971 1.00 93.19 86 ASN A CA 1
ATOM 676 C C . ASN A 1 86 ? 0.867 -10.911 18.451 1.00 93.19 86 ASN A C 1
ATOM 678 O O . ASN A 1 86 ? 0.402 -11.857 17.819 1.00 93.19 86 ASN A O 1
ATOM 682 N N . MET A 1 87 ? 1.583 -9.950 17.852 1.00 93.44 87 MET A N 1
ATOM 683 C CA . MET A 1 87 ? 1.955 -10.010 16.437 1.00 93.44 87 MET A CA 1
ATOM 684 C C . MET A 1 87 ? 2.899 -11.191 16.191 1.00 93.44 87 MET A C 1
ATOM 686 O O . MET A 1 87 ? 3.848 -11.417 16.950 1.00 93.44 87 MET A O 1
ATOM 690 N N . ASN A 1 88 ? 2.671 -11.926 15.105 1.00 92.69 88 ASN A N 1
ATOM 691 C CA . ASN A 1 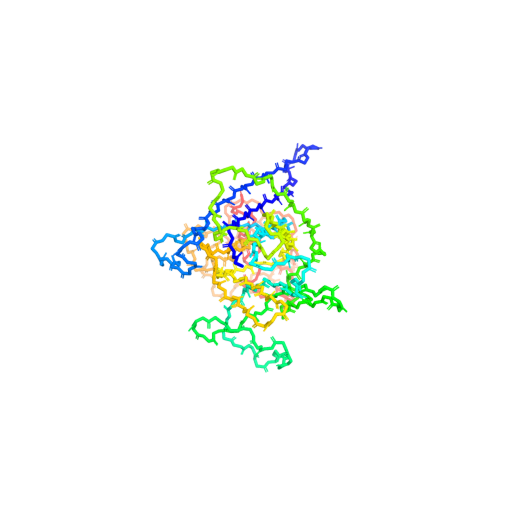88 ? 3.532 -13.035 14.719 1.00 92.69 88 ASN A CA 1
ATOM 692 C C . ASN A 1 88 ? 4.955 -12.536 14.401 1.00 92.69 88 ASN A C 1
ATOM 694 O O . ASN A 1 88 ? 5.163 -11.713 13.510 1.00 92.69 88 ASN A O 1
ATOM 698 N N . LEU A 1 89 ? 5.946 -13.076 15.118 1.00 93.25 89 LEU A N 1
ATOM 699 C CA . LEU A 1 89 ? 7.351 -12.683 14.990 1.00 93.25 89 LEU A CA 1
ATOM 700 C C . LEU A 1 89 ? 7.944 -12.956 13.603 1.00 93.25 89 LEU A C 1
ATOM 702 O O . LEU A 1 89 ? 8.913 -12.300 13.232 1.00 93.25 89 LEU A O 1
ATOM 706 N N . PHE A 1 90 ? 7.374 -13.888 12.835 1.00 92.62 90 PHE A N 1
ATOM 707 C CA . PHE A 1 90 ? 7.801 -14.153 11.462 1.00 92.62 90 PHE A CA 1
ATOM 708 C C . PHE A 1 90 ? 7.589 -12.934 10.548 1.00 92.62 90 PHE A C 1
ATOM 710 O O . PHE A 1 90 ? 8.439 -12.649 9.710 1.00 92.62 90 PHE A O 1
ATOM 717 N N . TYR A 1 91 ? 6.501 -12.185 10.753 1.00 93.19 91 TYR A N 1
ATOM 718 C CA . TYR A 1 91 ? 6.133 -11.015 9.944 1.00 93.19 91 TYR A CA 1
ATOM 719 C C . TYR A 1 91 ? 6.574 -9.679 10.572 1.00 93.19 91 TYR A C 1
ATOM 721 O O . TYR A 1 91 ? 6.479 -8.625 9.950 1.00 93.19 91 TYR A O 1
ATOM 729 N N . ALA A 1 92 ? 7.094 -9.701 11.801 1.00 92.62 92 ALA A N 1
ATOM 730 C CA . ALA A 1 92 ? 7.492 -8.511 12.553 1.00 92.62 92 ALA A CA 1
ATOM 731 C C . ALA A 1 92 ? 8.940 -8.062 12.265 1.00 92.62 92 ALA A C 1
ATOM 733 O O . ALA A 1 92 ? 9.733 -7.849 13.183 1.00 92.62 92 ALA A O 1
ATOM 734 N N . ASN A 1 93 ? 9.304 -7.959 10.987 1.00 92.12 93 ASN A N 1
ATOM 735 C CA . ASN A 1 93 ? 10.667 -7.650 10.531 1.00 92.12 93 ASN A CA 1
ATOM 736 C C . ASN A 1 93 ? 10.745 -6.411 9.615 1.00 92.12 93 ASN A C 1
ATOM 738 O O . ASN A 1 93 ? 11.827 -6.038 9.157 1.00 92.12 93 ASN A O 1
ATOM 742 N N . ASN A 1 94 ? 9.612 -5.747 9.378 1.00 94.31 94 ASN A N 1
ATOM 743 C CA . ASN A 1 94 ? 9.499 -4.598 8.494 1.00 94.31 94 ASN A CA 1
ATOM 744 C C . ASN A 1 94 ? 9.449 -3.293 9.291 1.00 94.31 94 ASN A C 1
ATOM 746 O O . ASN A 1 94 ? 8.380 -2.877 9.722 1.00 94.31 94 ASN A O 1
ATOM 750 N N . PHE A 1 95 ? 10.603 -2.645 9.467 1.00 94.00 95 PHE A N 1
ATOM 751 C CA . PHE A 1 95 ? 10.722 -1.435 10.285 1.00 94.00 95 PHE A CA 1
ATOM 752 C C . PHE A 1 95 ? 10.784 -0.143 9.468 1.00 94.00 95 PHE A C 1
ATOM 754 O O . PHE A 1 95 ? 11.325 -0.144 8.359 1.00 94.00 95 PHE A O 1
ATOM 761 N N . ASP A 1 96 ? 10.274 0.944 10.043 1.00 89.88 96 ASP A N 1
ATOM 762 C CA . ASP A 1 96 ? 10.543 2.308 9.584 1.00 89.88 96 ASP A CA 1
ATOM 763 C C . ASP A 1 96 ? 11.813 2.894 10.240 1.00 89.88 96 ASP A C 1
ATOM 765 O O . ASP A 1 96 ? 12.524 2.236 11.010 1.00 89.88 96 ASP A O 1
ATOM 769 N N . ASN A 1 97 ? 12.092 4.172 9.968 1.00 88.19 97 ASN A N 1
ATOM 770 C CA . ASN A 1 97 ? 13.225 4.894 10.555 1.00 88.19 97 ASN A CA 1
ATOM 771 C C . ASN A 1 97 ? 13.115 5.079 12.081 1.00 88.19 97 ASN A C 1
ATOM 773 O O . ASN A 1 97 ? 14.135 5.258 12.751 1.00 88.19 97 ASN A O 1
ATOM 777 N N . LEU A 1 98 ? 11.902 5.025 12.639 1.00 89.88 98 LEU A N 1
ATOM 778 C CA . LEU A 1 98 ? 11.628 5.134 14.073 1.00 89.88 98 LEU A CA 1
ATOM 779 C C . LEU A 1 98 ? 11.611 3.766 14.778 1.00 89.88 98 LEU A C 1
ATOM 781 O O . LEU A 1 98 ? 11.390 3.708 15.988 1.00 89.88 98 LEU A O 1
ATOM 785 N N . LYS A 1 99 ? 11.909 2.677 14.052 1.00 91.00 99 LYS A N 1
ATOM 786 C CA . LYS A 1 99 ? 11.838 1.277 14.512 1.00 91.00 99 LYS A CA 1
ATOM 787 C C . LYS A 1 99 ? 10.420 0.810 14.857 1.00 91.00 99 LYS A C 1
ATOM 789 O O . LYS A 1 99 ? 10.254 -0.201 15.543 1.00 91.00 99 LYS A O 1
ATOM 794 N N . GLN A 1 100 ? 9.405 1.515 14.374 1.00 93.88 100 GLN A N 1
ATOM 795 C CA . GLN A 1 100 ? 8.032 1.033 14.356 1.00 93.88 100 GLN A CA 1
ATOM 796 C C . GLN A 1 100 ? 7.919 -0.109 13.350 1.00 93.88 100 GLN A C 1
ATOM 798 O O . GLN A 1 100 ? 8.631 -0.147 12.349 1.00 93.88 100 GLN A O 1
ATOM 803 N N . THR A 1 101 ? 7.053 -1.075 13.634 1.00 96.31 101 THR A N 1
ATOM 804 C CA . THR A 1 101 ? 6.837 -2.254 12.791 1.00 96.31 101 THR A CA 1
ATOM 805 C C . THR A 1 101 ? 5.640 -2.007 11.884 1.00 96.31 101 THR A C 1
ATOM 807 O O . THR A 1 101 ? 4.587 -1.589 12.362 1.00 96.31 101 THR A O 1
ATOM 810 N N . SER A 1 102 ? 5.792 -2.269 10.587 1.00 97.31 102 SER A N 1
ATOM 811 C CA . SER A 1 102 ? 4.673 -2.317 9.647 1.00 97.31 102 SER A CA 1
ATOM 812 C C . SER A 1 102 ? 3.744 -3.456 10.037 1.00 97.31 102 SER A C 1
ATOM 814 O O . SER A 1 102 ? 4.180 -4.597 10.209 1.00 97.31 102 SER A O 1
ATOM 816 N N . THR A 1 103 ? 2.465 -3.135 10.186 1.00 96.56 103 THR A N 1
ATOM 817 C CA . THR A 1 103 ? 1.439 -4.115 10.543 1.00 96.56 103 THR A CA 1
ATOM 818 C C . THR A 1 103 ? 0.601 -4.566 9.352 1.00 96.56 103 THR A C 1
ATOM 820 O O . THR A 1 103 ? -0.075 -5.582 9.473 1.00 96.56 103 THR A O 1
ATOM 823 N N . SER A 1 104 ? 0.735 -3.906 8.197 1.00 97.25 104 SER A N 1
ATOM 824 C CA . SER A 1 104 ? 0.058 -4.271 6.950 1.00 97.25 104 SER A CA 1
ATOM 825 C C . SER A 1 104 ? 1.019 -4.103 5.765 1.00 97.25 104 SER A C 1
ATOM 827 O O . SER A 1 104 ? 1.555 -3.011 5.547 1.00 97.25 104 SER A O 1
ATOM 829 N N . PHE A 1 105 ? 1.262 -5.170 5.001 1.00 98.06 105 PHE A N 1
ATOM 830 C CA . PHE A 1 105 ? 2.176 -5.151 3.858 1.00 98.06 105 PHE A CA 1
ATOM 831 C C . PHE A 1 105 ? 1.850 -6.206 2.796 1.00 98.06 105 PHE A C 1
ATOM 833 O O . PHE A 1 105 ? 1.191 -7.211 3.065 1.00 98.06 105 PHE A O 1
ATOM 840 N N . TYR A 1 106 ? 2.381 -5.982 1.595 1.00 98.50 106 TYR A N 1
ATOM 841 C CA . TYR A 1 106 ? 2.381 -6.948 0.503 1.00 98.50 106 TYR A CA 1
ATOM 842 C C . TYR A 1 106 ? 3.786 -7.072 -0.074 1.00 98.50 106 TYR A C 1
ATOM 844 O O . TYR A 1 106 ? 4.412 -6.066 -0.412 1.00 98.50 106 TYR A O 1
ATOM 852 N N . GLU A 1 107 ? 4.266 -8.299 -0.231 1.00 97.81 107 GLU A N 1
ATOM 853 C CA . GLU A 1 107 ? 5.534 -8.623 -0.878 1.00 97.81 107 GLU A CA 1
ATOM 854 C C . GLU A 1 107 ? 5.269 -9.531 -2.074 1.00 97.81 107 GLU A C 1
ATOM 856 O O . GLU A 1 107 ? 4.801 -10.661 -1.934 1.00 97.81 107 GLU A O 1
ATOM 861 N N . TRP A 1 108 ? 5.559 -9.008 -3.262 1.00 97.88 108 TRP A N 1
ATOM 862 C CA . TRP A 1 108 ? 5.511 -9.755 -4.507 1.00 97.88 108 TRP A CA 1
ATOM 863 C C . TRP A 1 108 ? 6.830 -10.481 -4.736 1.00 97.88 108 TRP A C 1
ATOM 865 O O . TRP A 1 108 ? 7.896 -9.853 -4.691 1.00 97.88 108 TRP A O 1
ATOM 875 N N . TYR A 1 109 ? 6.754 -11.766 -5.070 1.00 95.94 109 TYR A N 1
ATOM 876 C CA . TYR A 1 109 ? 7.909 -12.571 -5.443 1.00 95.94 109 TYR A CA 1
ATOM 877 C C . TYR A 1 109 ? 7.756 -13.098 -6.864 1.00 95.94 109 TYR A C 1
ATOM 879 O O . TYR A 1 109 ? 6.759 -13.703 -7.239 1.00 95.94 109 TYR A O 1
ATOM 887 N N . ARG A 1 110 ? 8.806 -12.957 -7.673 1.00 93.38 110 ARG A N 1
ATOM 888 C CA . ARG A 1 110 ? 8.776 -13.453 -9.055 1.00 93.38 110 ARG A CA 1
ATOM 889 C C . ARG A 1 110 ? 8.607 -14.969 -9.155 1.00 93.38 110 ARG A C 1
ATOM 891 O O . ARG A 1 110 ? 7.927 -15.461 -10.049 1.00 93.38 110 ARG A O 1
ATOM 898 N N . ASN A 1 111 ? 9.332 -15.692 -8.303 1.00 92.75 111 ASN A N 1
ATOM 899 C CA . ASN A 1 111 ? 9.522 -17.142 -8.404 1.00 92.75 111 ASN A CA 1
ATOM 900 C C . ASN A 1 111 ? 8.939 -17.903 -7.201 1.00 92.75 111 ASN A C 1
ATOM 902 O O . ASN A 1 111 ? 9.188 -19.100 -7.061 1.00 92.75 111 ASN A O 1
ATOM 906 N N . HIS A 1 112 ? 8.218 -17.211 -6.321 1.00 93.00 112 HIS A N 1
ATOM 907 C CA . HIS A 1 112 ? 7.620 -17.759 -5.107 1.00 93.00 112 HIS A CA 1
ATOM 908 C C . HIS A 1 112 ? 6.229 -17.167 -4.912 1.00 93.00 112 HIS A C 1
ATOM 910 O O . HIS A 1 112 ? 5.864 -16.222 -5.604 1.00 93.00 112 HIS A O 1
ATOM 916 N N . ASP A 1 113 ? 5.475 -17.737 -3.979 1.00 96.62 113 ASP A N 1
ATOM 917 C CA . ASP A 1 113 ? 4.179 -17.187 -3.612 1.00 96.62 113 ASP A CA 1
ATOM 918 C C . ASP A 1 113 ? 4.350 -15.813 -2.961 1.00 96.62 113 ASP A C 1
ATOM 920 O O . ASP A 1 113 ? 5.269 -15.587 -2.166 1.00 96.62 113 ASP A O 1
ATOM 924 N N . ASP A 1 114 ? 3.437 -14.913 -3.303 1.00 97.19 114 ASP A N 1
ATOM 925 C CA . ASP A 1 114 ? 3.352 -13.596 -2.696 1.00 97.19 114 ASP A CA 1
ATOM 926 C C . ASP A 1 114 ? 2.975 -13.699 -1.215 1.00 97.19 114 ASP A C 1
ATOM 928 O O . ASP A 1 114 ? 2.288 -14.627 -0.775 1.00 97.19 114 ASP A O 1
ATOM 932 N N . VAL A 1 115 ? 3.390 -12.699 -0.442 1.00 96.81 115 VAL A N 1
ATOM 933 C CA . VAL A 1 115 ? 3.042 -12.580 0.972 1.00 96.81 115 VAL A CA 1
ATOM 934 C C . VAL A 1 115 ? 2.209 -11.325 1.163 1.00 96.81 115 VAL A C 1
ATOM 936 O O . VAL A 1 115 ? 2.730 -10.215 1.151 1.00 96.81 115 VAL A O 1
ATOM 939 N N . ALA A 1 116 ? 0.911 -11.510 1.380 1.00 97.25 116 ALA A N 1
ATOM 940 C CA . ALA A 1 116 ? 0.034 -10.477 1.909 1.00 97.25 116 ALA A CA 1
ATOM 941 C C . ALA A 1 116 ? -0.111 -10.697 3.416 1.00 97.25 116 ALA A C 1
ATOM 943 O O . ALA A 1 116 ? -0.498 -11.783 3.854 1.00 97.25 116 ALA A O 1
ATOM 944 N N . TYR A 1 117 ? 0.212 -9.681 4.206 1.00 97.25 117 TYR A N 1
ATOM 945 C CA . TYR A 1 117 ? 0.086 -9.731 5.653 1.00 97.25 117 TYR A CA 1
ATOM 946 C C . TYR A 1 117 ? -0.666 -8.510 6.153 1.00 97.25 117 TYR A C 1
ATOM 948 O O . TYR A 1 117 ? -0.384 -7.377 5.760 1.00 97.25 117 TYR A O 1
ATOM 956 N N . ASP A 1 118 ? -1.592 -8.754 7.064 1.00 96.44 118 ASP A N 1
ATOM 957 C CA . ASP A 1 118 ? -2.246 -7.719 7.830 1.00 96.44 118 ASP A CA 1
ATOM 958 C C . ASP A 1 118 ? -2.506 -8.236 9.242 1.00 96.44 118 ASP A C 1
ATOM 960 O O . ASP A 1 118 ? -3.050 -9.318 9.434 1.00 96.44 118 ASP A O 1
ATOM 964 N N . TYR A 1 119 ? -2.046 -7.492 10.238 1.00 95.50 119 TYR A N 1
ATOM 965 C CA . TYR A 1 119 ? -2.183 -7.873 11.639 1.00 95.50 119 TYR A CA 1
ATOM 966 C C . TYR A 1 119 ? -3.597 -7.614 12.175 1.00 95.50 119 TYR A C 1
ATOM 968 O O . TYR A 1 119 ? -4.037 -8.328 13.074 1.00 95.50 119 TYR A O 1
ATOM 976 N N . ALA A 1 120 ? -4.265 -6.568 11.683 1.00 92.50 120 ALA A N 1
ATOM 977 C CA . ALA A 1 120 ? -5.552 -6.121 12.211 1.00 92.50 120 ALA A CA 1
ATOM 978 C C . ALA A 1 120 ? -6.758 -6.771 11.510 1.00 92.50 120 ALA A C 1
ATOM 980 O O . ALA A 1 120 ? -7.884 -6.561 11.953 1.00 92.50 120 ALA A O 1
ATOM 981 N N . ASP A 1 121 ? -6.524 -7.543 10.443 1.00 93.62 121 ASP A N 1
ATOM 982 C CA . ASP A 1 121 ? -7.553 -8.081 9.545 1.00 93.62 121 ASP A CA 1
ATOM 983 C C . ASP A 1 121 ? -8.495 -6.989 8.983 1.00 93.62 121 ASP A C 1
ATOM 985 O O . ASP A 1 121 ? -9.685 -7.216 8.759 1.00 93.62 121 ASP A O 1
ATOM 989 N N . THR A 1 122 ? -7.959 -5.789 8.746 1.00 92.56 122 THR A N 1
ATOM 990 C CA . THR A 1 122 ? -8.653 -4.627 8.177 1.00 92.56 122 THR A CA 1
ATOM 991 C C . THR A 1 122 ? -8.210 -4.275 6.759 1.00 92.56 122 THR A C 1
ATOM 993 O O . THR A 1 122 ? -8.833 -3.422 6.127 1.00 92.56 122 THR A O 1
ATOM 996 N N . VAL A 1 123 ? -7.164 -4.910 6.222 1.00 96.25 123 VAL A N 1
ATOM 997 C CA . VAL A 1 123 ? -6.641 -4.647 4.876 1.00 96.25 123 VAL A CA 1
ATOM 998 C C . VAL A 1 123 ? -6.826 -5.862 3.983 1.00 96.25 123 VAL A C 1
ATOM 1000 O O . VAL A 1 123 ? -6.300 -6.944 4.233 1.00 96.25 123 VAL A O 1
ATOM 1003 N N . THR A 1 124 ? -7.523 -5.661 2.870 1.00 96.19 124 THR A N 1
ATOM 1004 C CA . THR A 1 124 ? -7.616 -6.655 1.798 1.00 96.19 124 THR A CA 1
ATOM 1005 C C . THR A 1 124 ? -6.730 -6.244 0.634 1.00 96.19 124 THR A C 1
ATOM 1007 O O . THR A 1 124 ? -6.784 -5.107 0.162 1.00 96.19 124 THR A O 1
ATOM 1010 N N . TRP A 1 125 ? -5.913 -7.181 0.161 1.00 97.56 125 TRP A N 1
ATOM 1011 C CA . TRP A 1 125 ? -4.983 -6.975 -0.944 1.00 97.56 125 TRP A CA 1
ATOM 1012 C C . TRP A 1 125 ? -5.480 -7.675 -2.203 1.00 97.56 125 TRP A C 1
ATOM 1014 O O . TRP A 1 125 ? -6.033 -8.773 -2.138 1.00 97.56 125 TRP A O 1
ATOM 1024 N N . SER A 1 126 ? -5.257 -7.055 -3.360 1.00 96.88 126 SER A N 1
ATOM 1025 C CA . SER A 1 126 ? -5.390 -7.740 -4.650 1.00 96.88 126 SER A CA 1
ATOM 1026 C C . SER A 1 126 ? -4.015 -8.075 -5.212 1.00 96.88 126 SER A C 1
ATOM 1028 O O . SER A 1 126 ? -3.047 -7.363 -4.944 1.00 96.88 126 SER A O 1
ATOM 1030 N N . ASN A 1 127 ? -3.952 -9.119 -6.042 1.00 96.19 127 ASN A N 1
ATOM 1031 C CA . ASN A 1 127 ? -2.724 -9.465 -6.751 1.00 96.19 127 ASN A CA 1
ATOM 1032 C C . ASN A 1 127 ? -2.214 -8.258 -7.552 1.00 96.19 127 ASN A C 1
ATOM 1034 O O . ASN A 1 127 ? -3.016 -7.586 -8.217 1.00 96.19 127 ASN A O 1
ATOM 1038 N N . PRO A 1 128 ? -0.901 -7.990 -7.524 1.00 96.75 128 PRO A N 1
ATOM 1039 C CA . PRO A 1 128 ? -0.345 -6.839 -8.197 1.00 96.75 128 PRO A CA 1
ATOM 1040 C C . PRO A 1 128 ? -0.452 -6.983 -9.715 1.00 96.75 128 PRO A C 1
ATOM 1042 O O . PRO A 1 128 ? -0.256 -8.061 -10.281 1.00 96.75 128 PRO A O 1
ATOM 1045 N N . ALA A 1 129 ? -0.722 -5.869 -10.390 1.00 96.88 129 ALA A N 1
ATOM 1046 C CA . ALA A 1 129 ? -0.606 -5.802 -11.841 1.00 96.88 129 ALA A CA 1
ATOM 1047 C C . ALA A 1 129 ? 0.848 -5.495 -12.212 1.00 96.88 129 ALA A C 1
ATOM 1049 O O . ALA A 1 129 ? 1.437 -4.561 -11.673 1.00 96.88 129 ALA A O 1
ATOM 1050 N N . ILE A 1 130 ? 1.426 -6.275 -13.126 1.00 96.62 130 ILE A N 1
ATOM 1051 C CA . ILE A 1 130 ? 2.833 -6.156 -13.521 1.00 96.62 130 ILE A CA 1
ATOM 1052 C C . ILE A 1 130 ? 2.926 -5.942 -15.024 1.00 96.62 130 ILE A C 1
ATOM 1054 O O . ILE A 1 130 ? 2.279 -6.640 -15.806 1.00 96.62 130 ILE A O 1
ATOM 1058 N N . SER A 1 131 ? 3.772 -5.004 -15.436 1.00 96.50 131 SER A N 1
ATOM 1059 C CA . SER A 1 131 ? 4.122 -4.813 -16.838 1.00 96.50 131 SER A CA 1
ATOM 1060 C C . SER A 1 131 ? 5.592 -4.447 -17.014 1.00 96.50 131 SER A C 1
ATOM 1062 O O . SER A 1 131 ? 6.242 -3.912 -16.115 1.00 96.50 131 SER A O 1
ATOM 1064 N N . TYR A 1 132 ? 6.106 -4.752 -18.201 1.00 95.31 132 TYR A N 1
ATOM 1065 C CA . TYR A 1 132 ? 7.466 -4.445 -18.613 1.00 95.31 132 TYR A CA 1
ATOM 1066 C C . TYR A 1 132 ? 7.402 -3.564 -19.851 1.00 95.31 132 TYR A C 1
ATOM 1068 O O . TYR A 1 132 ? 6.721 -3.909 -20.818 1.00 95.31 132 TYR A O 1
ATOM 1076 N N . THR A 1 133 ? 8.092 -2.429 -19.821 1.00 92.81 133 THR A N 1
ATOM 1077 C CA . THR A 1 133 ? 8.120 -1.493 -20.949 1.00 92.81 133 THR A CA 1
ATOM 1078 C C . THR A 1 133 ? 9.554 -1.233 -21.368 1.00 92.81 133 THR A C 1
ATOM 1080 O O . THR A 1 133 ? 10.388 -0.877 -20.541 1.00 92.81 133 THR A O 1
ATOM 1083 N N . GLN A 1 134 ? 9.830 -1.377 -22.662 1.00 92.56 134 GLN A N 1
ATOM 1084 C CA . GLN A 1 134 ? 11.111 -1.021 -23.258 1.00 92.56 134 GLN A CA 1
ATOM 1085 C C . GLN A 1 134 ? 10.969 0.286 -24.042 1.00 92.56 134 GLN A C 1
ATOM 1087 O O . GLN A 1 134 ? 10.040 0.438 -24.838 1.00 92.56 134 GLN A O 1
ATOM 1092 N N . PHE A 1 135 ? 11.899 1.219 -23.850 1.00 87.31 135 PHE A N 1
ATOM 1093 C CA . PHE A 1 135 ? 11.912 2.499 -24.559 1.00 87.31 135 PHE A CA 1
ATOM 1094 C C . PHE A 1 135 ? 12.990 2.531 -25.652 1.00 87.31 135 PHE A C 1
ATOM 1096 O O . PHE A 1 135 ? 14.053 1.920 -25.495 1.00 87.31 135 PHE A O 1
ATOM 1103 N N . PRO A 1 136 ? 12.748 3.248 -26.768 1.00 87.38 136 PRO A N 1
ATOM 1104 C CA . PRO A 1 136 ? 13.735 3.387 -27.829 1.00 87.38 136 PRO A CA 1
ATOM 1105 C C . PRO A 1 136 ? 14.965 4.158 -27.339 1.00 87.38 136 PRO A C 1
ATOM 1107 O O . PRO A 1 136 ? 14.854 5.182 -26.664 1.00 87.38 136 PRO A O 1
ATOM 1110 N N . VAL A 1 137 ? 16.146 3.687 -27.737 1.00 89.62 137 VAL A N 1
ATOM 1111 C CA . VAL A 1 137 ? 17.424 4.358 -27.476 1.00 89.62 137 VAL A CA 1
ATOM 1112 C C . VAL A 1 137 ? 17.763 5.267 -28.650 1.00 89.62 137 VAL A C 1
ATOM 1114 O O . VAL A 1 137 ? 17.770 4.832 -29.802 1.00 89.62 137 VAL A O 1
ATOM 1117 N N . THR A 1 138 ? 18.049 6.534 -28.363 1.00 90.06 138 THR A N 1
ATOM 1118 C CA . THR A 1 138 ? 18.434 7.545 -29.356 1.00 90.06 138 THR A CA 1
ATOM 1119 C C . THR A 1 138 ? 19.874 8.002 -29.126 1.00 90.06 138 THR A C 1
ATOM 1121 O O . THR A 1 138 ? 20.497 7.681 -28.114 1.00 90.06 138 THR A O 1
ATOM 1124 N N . SER A 1 139 ? 20.419 8.799 -30.048 1.00 86.75 139 SER A N 1
ATOM 1125 C CA . SER A 1 139 ? 21.742 9.420 -29.882 1.00 86.75 139 SER A CA 1
ATOM 1126 C C . SER A 1 139 ? 21.832 10.384 -28.691 1.00 86.75 139 SER A C 1
ATOM 1128 O O . SER A 1 139 ? 22.933 10.730 -28.274 1.00 86.75 139 SER A O 1
ATOM 1130 N N . GLU A 1 140 ? 20.694 10.829 -28.154 1.00 88.69 140 GLU A N 1
ATOM 1131 C CA . GLU A 1 140 ? 20.609 11.728 -26.997 1.00 88.69 140 GLU A CA 1
ATOM 1132 C C . GLU A 1 140 ? 20.436 10.968 -25.672 1.00 88.69 140 GLU A C 1
ATOM 1134 O O . GLU A 1 140 ? 20.550 11.558 -24.592 1.00 88.69 140 GLU A O 1
ATOM 1139 N N . THR A 1 141 ? 20.178 9.656 -25.728 1.00 85.81 141 THR A N 1
ATOM 1140 C CA . THR A 1 141 ? 20.024 8.821 -24.539 1.00 85.81 141 THR A CA 1
ATOM 1141 C C . THR A 1 141 ? 21.322 8.793 -23.741 1.00 85.81 141 THR A C 1
ATOM 1143 O O . THR A 1 141 ? 22.391 8.425 -24.229 1.00 85.81 141 THR A O 1
ATOM 1146 N N . ARG A 1 142 ? 21.229 9.167 -22.465 1.00 85.62 142 ARG A N 1
ATOM 1147 C CA . ARG A 1 142 ? 22.380 9.183 -21.563 1.00 85.62 142 ARG A CA 1
ATOM 1148 C C . ARG A 1 142 ? 22.764 7.757 -21.173 1.00 85.62 142 ARG A C 1
ATOM 1150 O O . ARG A 1 142 ? 21.907 6.979 -20.773 1.00 85.62 142 ARG A O 1
ATOM 1157 N N . PHE A 1 143 ? 24.061 7.450 -21.215 1.00 84.69 143 PHE A N 1
ATOM 1158 C CA . PHE A 1 143 ? 24.580 6.094 -20.995 1.00 84.69 143 PHE A CA 1
ATOM 1159 C C . PHE A 1 143 ? 24.153 5.469 -19.657 1.00 84.69 143 PHE A C 1
ATOM 1161 O O . PHE A 1 143 ? 23.867 4.284 -19.606 1.00 84.69 143 PHE A O 1
ATOM 1168 N N . TYR A 1 144 ? 24.044 6.261 -18.586 1.00 82.62 144 TYR A N 1
ATOM 1169 C CA . TYR A 1 144 ? 23.653 5.763 -17.260 1.00 82.62 144 TYR A CA 1
ATOM 1170 C C . TYR A 1 144 ? 22.173 5.348 -17.139 1.00 82.62 144 TYR A C 1
ATOM 1172 O O . TYR A 1 144 ? 21.769 4.890 -16.074 1.00 82.62 144 TYR A O 1
ATOM 1180 N N . LEU A 1 145 ? 21.358 5.580 -18.176 1.00 84.62 145 LEU A N 1
ATOM 1181 C CA . LEU A 1 145 ? 19.959 5.137 -18.255 1.00 84.62 145 LEU A CA 1
ATOM 1182 C C . LEU A 1 145 ? 19.818 3.749 -18.885 1.00 84.62 145 LEU A C 1
ATOM 1184 O O . LEU A 1 145 ? 18.725 3.193 -18.885 1.00 84.62 145 LEU A O 1
ATOM 1188 N N . LEU A 1 146 ? 20.891 3.249 -19.494 1.00 90.12 146 LEU A N 1
ATOM 1189 C CA . LEU A 1 146 ? 20.893 1.994 -20.218 1.00 90.12 146 LEU A CA 1
ATOM 1190 C C . LEU A 1 146 ? 21.253 0.849 -19.280 1.00 90.12 146 LEU A C 1
ATOM 1192 O O . LEU A 1 146 ? 22.143 0.996 -18.439 1.00 90.12 146 LEU A O 1
ATOM 1196 N N . ASN A 1 147 ? 20.617 -0.297 -19.492 1.00 89.88 147 ASN A N 1
ATOM 1197 C CA . ASN A 1 147 ? 21.066 -1.545 -18.900 1.00 89.88 147 ASN A CA 1
ATOM 1198 C C . ASN A 1 147 ? 22.282 -2.128 -19.657 1.00 89.88 147 ASN A C 1
ATOM 1200 O O . ASN A 1 147 ? 22.721 -1.593 -20.683 1.00 89.88 147 ASN A O 1
ATOM 1204 N N . ASP A 1 148 ? 22.808 -3.259 -19.184 1.00 90.00 148 ASP A N 1
ATOM 1205 C CA . ASP A 1 148 ? 23.903 -4.005 -19.832 1.00 90.00 148 ASP A CA 1
ATOM 1206 C C . ASP A 1 148 ? 23.651 -4.336 -21.319 1.00 90.00 148 ASP A C 1
ATOM 1208 O O . ASP A 1 148 ? 24.591 -4.382 -22.117 1.00 90.00 148 ASP A O 1
ATOM 1212 N N . GLU A 1 149 ? 22.389 -4.536 -21.708 1.00 90.88 149 GLU A N 1
ATOM 1213 C CA . GLU A 1 149 ? 21.971 -4.818 -23.089 1.00 90.88 149 GLU A CA 1
ATOM 1214 C C . GLU A 1 149 ? 21.823 -3.549 -23.944 1.00 90.88 149 GLU A C 1
ATOM 1216 O O . GLU A 1 149 ? 21.465 -3.612 -25.121 1.00 90.88 149 GLU A O 1
ATOM 1221 N N . ARG A 1 150 ? 22.166 -2.386 -23.379 1.00 90.75 150 ARG A N 1
ATOM 1222 C CA . ARG A 1 150 ? 22.062 -1.063 -24.002 1.00 90.75 150 ARG A CA 1
ATOM 1223 C C . ARG A 1 150 ? 20.635 -0.695 -24.392 1.00 90.75 150 ARG A C 1
ATOM 1225 O O . ARG A 1 150 ? 20.435 -0.009 -25.394 1.00 90.75 150 ARG A O 1
ATOM 1232 N N . VAL A 1 151 ? 19.660 -1.113 -23.593 1.00 92.69 151 VAL A N 1
ATOM 1233 C CA . VAL A 1 151 ? 18.252 -0.731 -23.730 1.00 92.69 151 VAL A CA 1
ATOM 1234 C C . VAL A 1 151 ? 17.768 -0.044 -22.453 1.00 92.69 151 VAL A C 1
ATOM 1236 O O . VAL A 1 151 ? 18.419 -0.115 -21.412 1.00 92.69 151 VAL A O 1
ATOM 1239 N N . ILE A 1 152 ? 16.642 0.661 -22.541 1.00 91.25 152 ILE A N 1
ATOM 1240 C CA . ILE A 1 152 ? 15.957 1.228 -21.376 1.00 91.25 152 ILE A CA 1
ATOM 1241 C C . ILE A 1 152 ? 14.760 0.330 -21.092 1.00 91.25 152 ILE A C 1
ATOM 1243 O O . ILE A 1 152 ? 13.862 0.240 -21.930 1.00 91.25 152 ILE A O 1
ATOM 1247 N N . GLU A 1 153 ? 14.737 -0.305 -19.925 1.00 93.94 153 GLU A N 1
ATOM 1248 C CA . GLU A 1 153 ? 13.620 -1.137 -19.484 1.00 93.94 153 GLU A CA 1
ATOM 1249 C C . GLU A 1 153 ? 13.043 -0.617 -18.172 1.00 93.94 153 GLU A C 1
ATOM 1251 O O . GLU A 1 153 ? 13.767 -0.166 -17.283 1.00 93.94 153 GLU A O 1
ATOM 1256 N N . HIS A 1 154 ? 11.725 -0.699 -18.070 1.00 94.19 154 HIS A N 1
ATOM 1257 C CA . HIS A 1 154 ? 10.953 -0.317 -16.903 1.00 94.19 154 HIS A CA 1
ATOM 1258 C C . HIS A 1 154 ? 10.146 -1.521 -16.432 1.00 94.19 154 HIS A C 1
ATOM 1260 O O . HIS A 1 154 ? 9.450 -2.160 -17.226 1.00 94.19 154 HIS A O 1
ATOM 1266 N N . PHE A 1 155 ? 10.237 -1.815 -15.141 1.00 95.69 155 PHE A N 1
ATOM 1267 C CA . PHE A 1 155 ? 9.338 -2.706 -14.425 1.00 95.69 155 PHE A CA 1
ATOM 1268 C C . PHE A 1 155 ? 8.310 -1.859 -13.693 1.00 95.69 155 PHE A C 1
ATOM 1270 O O . PHE A 1 155 ? 8.657 -1.076 -12.808 1.00 95.69 155 PHE A O 1
ATOM 1277 N N . VAL A 1 156 ? 7.049 -2.023 -14.079 1.00 97.00 156 VAL A N 1
ATOM 1278 C CA . VAL A 1 156 ? 5.925 -1.318 -13.476 1.00 97.00 156 VAL A CA 1
ATOM 1279 C C . VAL A 1 156 ? 5.092 -2.321 -12.694 1.00 97.00 156 VAL A C 1
ATOM 1281 O O . VAL A 1 156 ? 4.613 -3.298 -13.274 1.00 97.00 156 VAL A O 1
ATOM 1284 N N . ILE A 1 157 ? 4.920 -2.074 -11.398 1.00 97.81 157 ILE A N 1
ATOM 1285 C CA . ILE A 1 157 ? 4.110 -2.899 -10.498 1.00 97.81 157 ILE A CA 1
ATOM 1286 C C . ILE A 1 157 ? 3.084 -2.035 -9.766 1.00 97.81 157 ILE A C 1
ATOM 1288 O O . ILE A 1 157 ? 3.435 -0.991 -9.219 1.00 97.81 157 ILE A O 1
ATOM 1292 N N . SER A 1 158 ? 1.827 -2.472 -9.744 1.00 98.00 158 SER A N 1
ATOM 1293 C CA . SER A 1 158 ? 0.720 -1.775 -9.084 1.00 98.00 158 SER A CA 1
ATOM 1294 C C . SER A 1 158 ? 0.175 -2.612 -7.935 1.00 98.00 158 SER A C 1
ATOM 1296 O O . SER A 1 158 ? -0.411 -3.669 -8.165 1.00 98.00 158 SER A O 1
ATOM 1298 N N . PHE A 1 159 ? 0.351 -2.130 -6.705 1.00 98.31 159 PHE A N 1
ATOM 1299 C CA . PHE A 1 159 ? -0.225 -2.730 -5.504 1.00 98.31 159 PHE A CA 1
ATOM 1300 C C . PHE A 1 159 ? -1.600 -2.137 -5.235 1.00 98.31 159 PHE A C 1
ATOM 1302 O O . PHE A 1 159 ? -1.756 -0.915 -5.243 1.00 98.31 159 PHE A O 1
ATOM 1309 N N . LYS A 1 160 ? -2.582 -2.998 -4.970 1.00 97.75 160 LYS A N 1
ATOM 1310 C CA . LYS A 1 160 ? -3.962 -2.592 -4.711 1.00 97.75 160 LYS A CA 1
ATOM 1311 C C . LYS A 1 160 ? -4.416 -3.064 -3.344 1.00 97.75 160 LYS A C 1
ATOM 1313 O O . LYS A 1 160 ? -4.285 -4.249 -3.030 1.00 97.75 160 LYS A O 1
ATOM 1318 N N . MET A 1 161 ? -4.991 -2.148 -2.578 1.00 96.62 161 MET A N 1
ATOM 1319 C CA . MET A 1 161 ? -5.496 -2.415 -1.237 1.00 96.62 161 MET A CA 1
ATOM 1320 C C . MET A 1 161 ? -6.825 -1.715 -0.977 1.00 96.62 161 MET A C 1
ATOM 1322 O O . MET A 1 161 ? -7.107 -0.659 -1.546 1.00 96.62 161 MET A O 1
ATOM 1326 N N . LYS A 1 162 ? -7.624 -2.316 -0.096 1.00 95.56 162 LYS A N 1
ATOM 1327 C CA . LYS A 1 162 ? -8.830 -1.723 0.488 1.00 95.56 162 LYS A CA 1
ATOM 1328 C C . LYS A 1 162 ? -8.793 -1.907 1.989 1.00 95.56 162 LYS A C 1
ATOM 1330 O O . LYS A 1 162 ? -8.543 -3.016 2.463 1.00 95.56 162 LYS A O 1
ATOM 1335 N N . PHE A 1 163 ? -9.096 -0.835 2.700 1.00 93.19 163 PHE A N 1
ATOM 1336 C CA . PHE A 1 163 ? -9.242 -0.851 4.146 1.00 93.19 163 PHE A CA 1
ATOM 1337 C C . PHE A 1 163 ? -10.718 -0.997 4.500 1.00 93.19 163 PHE A C 1
ATOM 1339 O O . PHE A 1 163 ? -11.565 -0.366 3.871 1.00 93.19 163 PHE A O 1
ATOM 1346 N N . THR A 1 164 ? -11.040 -1.835 5.478 1.00 91.12 164 THR A N 1
ATOM 1347 C CA . THR A 1 164 ? -12.408 -2.012 5.986 1.00 91.12 164 THR A CA 1
ATOM 1348 C C . THR A 1 164 ? -12.693 -1.163 7.220 1.00 91.12 164 THR A C 1
ATOM 1350 O O . THR A 1 164 ? -13.850 -1.043 7.602 1.00 91.12 164 THR A O 1
ATOM 1353 N N . ASP A 1 165 ? -11.661 -0.588 7.836 1.00 87.88 165 ASP A N 1
ATOM 1354 C CA . ASP A 1 165 ? -11.750 0.248 9.033 1.00 87.88 165 ASP A CA 1
ATOM 1355 C C . ASP A 1 165 ? -10.840 1.478 8.885 1.00 87.88 165 ASP A C 1
ATOM 1357 O O . ASP A 1 165 ? -10.011 1.568 7.973 1.00 87.88 165 ASP A O 1
ATOM 1361 N N . SER A 1 166 ? -11.013 2.426 9.795 1.00 87.69 166 SER A N 1
ATOM 1362 C CA . SER A 1 166 ? -10.178 3.601 9.962 1.00 87.69 166 SER A CA 1
ATOM 1363 C C . SER A 1 166 ? -8.705 3.250 10.177 1.00 87.69 166 SER A C 1
ATOM 1365 O O . SER A 1 166 ? -8.339 2.239 10.780 1.00 87.69 166 SER A O 1
ATOM 1367 N N . MET A 1 167 ? -7.834 4.139 9.712 1.00 88.81 167 MET A N 1
ATOM 1368 C CA . MET A 1 167 ? -6.395 4.035 9.902 1.00 88.81 167 MET A CA 1
ATOM 1369 C C . MET A 1 167 ? -5.848 5.434 10.128 1.00 88.81 167 MET A C 1
ATOM 1371 O O . MET A 1 167 ? -6.008 6.313 9.280 1.00 88.81 167 MET A O 1
ATOM 1375 N N . LYS A 1 168 ? -5.157 5.628 11.256 1.00 90.06 168 LYS A N 1
ATOM 1376 C CA . LYS A 1 168 ? -4.432 6.875 11.530 1.00 90.06 168 LYS A CA 1
ATOM 1377 C C . LYS A 1 168 ? -3.421 7.162 10.412 1.00 90.06 168 LYS A C 1
ATOM 1379 O O . LYS A 1 168 ? -2.908 6.210 9.820 1.00 90.06 168 LYS A O 1
ATOM 1384 N N . PRO A 1 169 ? -3.063 8.439 10.178 1.00 92.69 169 PRO A N 1
ATOM 1385 C CA . PRO A 1 169 ? -2.058 8.798 9.188 1.00 92.69 169 PRO A CA 1
ATOM 1386 C C . PRO A 1 169 ? -0.790 7.952 9.332 1.00 92.69 169 PRO A C 1
ATOM 1388 O O . PRO A 1 169 ? -0.126 7.983 10.371 1.00 92.69 169 PRO A O 1
ATOM 1391 N N . SER A 1 170 ? -0.453 7.202 8.286 1.00 93.31 170 SER A N 1
ATOM 1392 C CA . SER A 1 170 ? 0.720 6.333 8.250 1.00 93.31 170 SER A CA 1
ATOM 1393 C C . SER A 1 170 ? 1.546 6.593 6.997 1.00 93.31 170 SER A C 1
ATOM 1395 O O . SER A 1 170 ? 1.015 6.860 5.916 1.00 93.31 170 SER A O 1
ATOM 1397 N N . GLN A 1 171 ? 2.869 6.526 7.135 1.00 93.00 171 GLN A N 1
ATOM 1398 C CA . GLN A 1 171 ? 3.772 6.610 5.995 1.00 93.00 171 GLN A CA 1
ATOM 1399 C C . GLN A 1 171 ? 3.707 5.308 5.192 1.00 93.00 171 GLN A C 1
ATOM 1401 O O . GLN A 1 171 ? 3.636 4.216 5.756 1.00 93.00 171 GLN A O 1
ATOM 1406 N N . ILE A 1 172 ? 3.766 5.418 3.868 1.00 95.00 172 ILE A N 1
ATOM 1407 C CA . ILE A 1 172 ? 3.881 4.250 2.993 1.00 95.00 172 ILE A CA 1
ATOM 1408 C C . ILE A 1 172 ? 5.338 4.071 2.613 1.00 95.00 172 ILE A C 1
ATOM 1410 O O . ILE A 1 172 ? 6.007 5.029 2.241 1.00 95.00 172 ILE A O 1
ATOM 1414 N N . TRP A 1 173 ? 5.825 2.844 2.710 1.00 95.75 173 TRP A N 1
ATOM 1415 C CA . TRP A 1 173 ? 7.167 2.460 2.309 1.00 95.75 173 TRP A CA 1
ATOM 1416 C C . TRP A 1 173 ? 7.102 1.471 1.163 1.00 95.75 173 TRP A C 1
ATOM 1418 O O . TRP A 1 173 ? 6.190 0.653 1.087 1.00 95.75 173 TRP A O 1
ATOM 1428 N N . VAL A 1 174 ? 8.101 1.523 0.292 1.00 95.81 174 VAL A N 1
ATOM 1429 C CA . VAL A 1 174 ? 8.217 0.626 -0.855 1.00 95.81 174 VAL A CA 1
ATOM 1430 C C . VAL A 1 174 ? 9.612 0.042 -0.928 1.00 95.81 174 VAL A C 1
ATOM 1432 O O . VAL A 1 174 ? 10.592 0.679 -0.528 1.00 95.81 174 VAL A O 1
ATOM 1435 N N . SER A 1 175 ? 9.709 -1.173 -1.449 1.00 94.81 175 SER A N 1
ATOM 1436 C CA . SER A 1 175 ? 10.974 -1.857 -1.663 1.00 94.81 175 SER A CA 1
ATOM 1437 C C . SER A 1 175 ? 11.039 -2.514 -3.035 1.00 94.81 175 SER A C 1
ATOM 1439 O O . SER A 1 175 ? 10.030 -2.891 -3.637 1.00 94.81 175 SER A O 1
ATOM 1441 N N . ALA A 1 176 ? 12.264 -2.672 -3.517 1.00 93.94 176 ALA A N 1
ATOM 1442 C CA . ALA A 1 176 ? 12.594 -3.648 -4.540 1.00 93.94 176 ALA A CA 1
ATOM 1443 C C . ALA A 1 176 ? 14.039 -4.105 -4.343 1.00 93.94 176 ALA A C 1
ATOM 1445 O O . ALA A 1 176 ? 14.870 -3.361 -3.804 1.00 93.94 176 ALA A O 1
ATOM 1446 N N . ALA A 1 177 ? 14.332 -5.317 -4.801 1.00 91.94 177 ALA A N 1
ATOM 1447 C CA . ALA A 1 177 ? 15.697 -5.806 -4.928 1.00 91.94 177 ALA A CA 1
ATOM 1448 C C . ALA A 1 177 ? 16.030 -6.053 -6.396 1.00 91.94 177 ALA A C 1
ATOM 1450 O O . ALA A 1 177 ? 15.137 -6.355 -7.189 1.00 91.94 177 ALA A O 1
ATOM 1451 N N . ASP A 1 178 ? 17.310 -5.962 -6.734 1.00 87.88 178 ASP A N 1
ATOM 1452 C CA . ASP A 1 178 ? 17.853 -6.520 -7.963 1.00 87.88 178 ASP A CA 1
ATOM 1453 C C . ASP A 1 178 ? 18.241 -7.997 -7.778 1.00 87.88 178 ASP A C 1
ATOM 1455 O O . ASP A 1 178 ? 18.189 -8.566 -6.683 1.00 87.88 178 ASP A O 1
ATOM 1459 N N . TYR A 1 179 ? 18.638 -8.633 -8.876 1.00 85.81 179 TYR A N 1
ATOM 1460 C CA . TYR A 1 179 ? 19.083 -10.028 -8.879 1.00 85.81 179 TYR A CA 1
ATOM 1461 C C . TYR A 1 179 ? 20.364 -10.275 -8.065 1.00 85.81 179 TYR A C 1
ATOM 1463 O O . TYR A 1 179 ? 20.611 -11.390 -7.609 1.00 85.81 179 TYR A O 1
ATOM 1471 N N . TYR A 1 180 ? 21.184 -9.242 -7.879 1.00 86.06 180 TYR A N 1
ATOM 1472 C CA . TYR A 1 180 ? 22.471 -9.305 -7.190 1.00 86.06 180 TYR A CA 1
ATOM 1473 C C . TYR A 1 180 ? 22.374 -8.917 -5.704 1.00 86.06 180 TYR A C 1
ATOM 1475 O O . TYR A 1 180 ? 23.392 -8.876 -5.012 1.00 86.06 180 TYR A O 1
ATOM 1483 N N . GLY A 1 181 ? 21.161 -8.677 -5.196 1.00 80.69 181 GLY A N 1
ATOM 1484 C CA . GLY A 1 181 ? 20.883 -8.348 -3.801 1.00 80.69 181 GLY A CA 1
ATOM 1485 C C . GLY A 1 181 ? 21.016 -6.864 -3.447 1.00 80.69 181 GLY A C 1
ATOM 1486 O O . GLY A 1 181 ? 20.894 -6.520 -2.269 1.00 80.69 181 GLY A O 1
ATOM 1487 N N . GLN A 1 182 ? 21.239 -5.968 -4.414 1.00 88.25 182 GLN A N 1
ATOM 1488 C CA . GLN A 1 182 ? 21.107 -4.533 -4.170 1.00 88.25 182 GLN A CA 1
ATOM 1489 C C . GLN A 1 182 ? 19.635 -4.216 -3.958 1.00 88.25 182 GLN A C 1
ATOM 1491 O O . GLN A 1 182 ? 18.777 -4.582 -4.758 1.00 88.25 182 GLN A O 1
ATOM 1496 N N . THR A 1 183 ? 19.333 -3.528 -2.867 1.00 89.62 183 THR A N 1
ATOM 1497 C CA . THR A 1 183 ? 17.957 -3.237 -2.478 1.00 89.62 183 THR A CA 1
ATOM 1498 C C . THR A 1 183 ? 17.781 -1.750 -2.256 1.00 89.62 183 THR A C 1
ATOM 1500 O O . THR A 1 183 ? 18.717 -1.032 -1.896 1.00 89.62 183 THR A O 1
ATOM 1503 N N . PHE A 1 184 ? 16.554 -1.285 -2.444 1.00 89.81 184 PHE A N 1
ATOM 1504 C CA . PHE A 1 184 ? 16.090 -0.081 -1.781 1.00 89.81 184 PHE A CA 1
ATOM 1505 C C . PHE A 1 184 ? 14.872 -0.431 -0.935 1.00 89.81 184 PHE A C 1
ATOM 1507 O O . PHE A 1 184 ? 14.068 -1.288 -1.301 1.00 89.81 184 PHE A O 1
ATOM 1514 N N . LYS A 1 185 ? 14.738 0.262 0.190 1.00 91.38 185 LYS A N 1
ATOM 1515 C CA . LYS A 1 185 ? 13.526 0.307 0.998 1.00 91.38 185 LYS A CA 1
ATOM 1516 C C . LYS A 1 185 ? 13.394 1.735 1.498 1.00 91.38 185 LYS A C 1
ATOM 1518 O O . LYS A 1 185 ? 14.244 2.198 2.254 1.00 91.38 185 LYS A O 1
ATOM 1523 N N . VAL A 1 186 ? 12.409 2.450 0.974 1.00 90.38 186 VAL A N 1
ATOM 1524 C CA . VAL A 1 186 ? 12.296 3.903 1.132 1.00 90.38 186 VAL A CA 1
ATOM 1525 C C . VAL A 1 186 ? 10.866 4.287 1.473 1.00 90.38 186 VAL A C 1
ATOM 1527 O O . VAL A 1 186 ? 9.942 3.619 0.999 1.00 90.38 186 VAL A O 1
ATOM 1530 N N . PRO A 1 187 ? 10.661 5.355 2.256 1.00 91.44 187 PRO A N 1
ATOM 1531 C CA . PRO A 1 187 ? 9.338 5.933 2.376 1.00 91.44 187 PRO A CA 1
ATOM 1532 C C . PRO A 1 187 ? 8.860 6.510 1.032 1.00 91.44 187 PRO A C 1
ATOM 1534 O O . PRO A 1 187 ? 9.629 6.686 0.092 1.00 91.44 187 PRO A O 1
ATOM 1537 N N . LEU A 1 188 ? 7.577 6.820 0.918 1.00 91.12 188 LEU A N 1
ATOM 1538 C CA . LEU A 1 188 ? 7.010 7.639 -0.150 1.00 91.12 188 LEU A CA 1
ATOM 1539 C C . LEU A 1 188 ? 6.766 9.063 0.370 1.00 91.12 188 LEU A C 1
ATOM 1541 O O . LEU A 1 188 ? 6.607 9.246 1.580 1.00 91.12 188 LEU A O 1
ATOM 1545 N N . PRO A 1 189 ? 6.740 10.091 -0.501 1.00 88.69 189 PRO A N 1
ATOM 1546 C CA . PRO A 1 189 ? 6.513 11.488 -0.109 1.00 88.69 189 PRO A CA 1
ATOM 1547 C C . PRO A 1 189 ? 5.032 11.762 0.215 1.00 88.69 189 PRO A C 1
ATOM 1549 O O . PRO A 1 189 ? 4.451 12.761 -0.212 1.00 88.69 189 PRO A O 1
ATOM 1552 N N . LEU A 1 190 ? 4.400 10.843 0.944 1.00 91.19 190 LEU A N 1
ATOM 1553 C CA . LEU A 1 190 ? 3.001 10.904 1.321 1.00 91.19 190 LEU A CA 1
ATOM 1554 C C . LEU A 1 190 ? 2.733 10.191 2.647 1.00 91.19 190 LEU A C 1
ATOM 1556 O O . LEU A 1 190 ? 3.458 9.276 3.048 1.00 91.19 190 LEU A O 1
ATOM 1560 N N . THR A 1 191 ? 1.632 10.575 3.278 1.00 93.38 191 THR A N 1
ATOM 1561 C CA . THR A 1 191 ? 0.966 9.792 4.323 1.00 93.38 191 THR A CA 1
ATOM 1562 C C . THR A 1 191 ? -0.427 9.426 3.852 1.00 93.38 191 THR A C 1
ATOM 1564 O O . THR A 1 191 ? -1.104 10.265 3.260 1.00 93.38 191 THR A O 1
ATOM 1567 N N . LEU A 1 192 ? -0.857 8.208 4.159 1.00 94.50 192 LEU A N 1
ATOM 1568 C CA . LEU A 1 192 ? -2.214 7.738 3.926 1.00 94.50 192 LEU A CA 1
ATOM 1569 C C . LEU A 1 192 ? -2.974 7.716 5.249 1.00 94.50 192 LEU A C 1
ATOM 1571 O O . LEU A 1 192 ? -2.464 7.211 6.245 1.00 94.50 192 LEU A O 1
ATOM 1575 N N . GLU A 1 193 ? -4.185 8.244 5.240 1.00 93.56 193 GLU A N 1
ATOM 1576 C CA . GLU A 1 193 ? -5.160 8.153 6.320 1.00 93.56 193 GLU A CA 1
ATOM 1577 C C . GLU A 1 193 ? -6.443 7.542 5.759 1.00 93.56 193 GLU A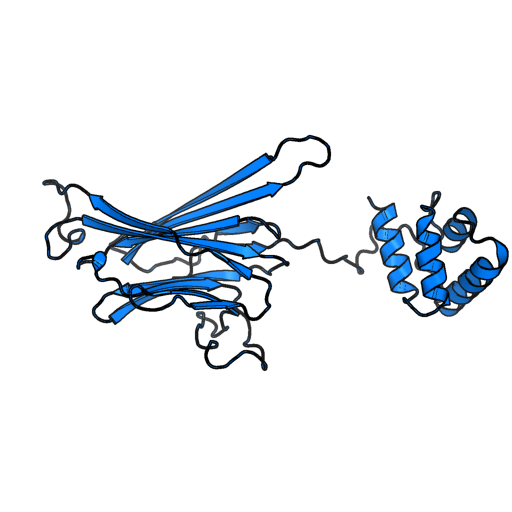 C 1
ATOM 1579 O O . GLU A 1 193 ? -6.898 7.926 4.678 1.00 93.56 193 GLU A O 1
ATOM 1584 N N . ILE A 1 194 ? -7.014 6.587 6.490 1.00 92.12 194 ILE A N 1
ATOM 1585 C CA . ILE A 1 194 ? -8.335 6.051 6.175 1.00 92.12 194 ILE A CA 1
ATOM 1586 C C . ILE A 1 194 ? -9.306 6.666 7.165 1.00 92.12 194 ILE A C 1
ATOM 1588 O O . ILE A 1 194 ? -9.248 6.383 8.364 1.00 92.12 194 ILE A O 1
ATOM 1592 N N . LEU A 1 195 ? -10.161 7.537 6.644 1.00 83.94 195 LEU A N 1
ATOM 1593 C CA . LEU A 1 195 ? -11.192 8.239 7.384 1.00 83.94 195 LEU A CA 1
ATOM 1594 C C . LEU A 1 195 ? -12.228 7.217 7.835 1.00 83.94 195 LEU A C 1
ATOM 1596 O O . LEU A 1 195 ? -13.025 6.760 7.029 1.00 83.94 195 LEU A O 1
ATOM 1600 N N . GLY A 1 196 ? -12.211 6.833 9.108 1.00 67.31 196 GLY A N 1
ATOM 1601 C CA . GLY A 1 196 ? -13.336 6.090 9.669 1.00 67.31 196 GLY A CA 1
ATOM 1602 C C . GLY A 1 196 ? -14.624 6.895 9.606 1.00 67.31 196 GLY A C 1
ATOM 1603 O O . GLY A 1 196 ? -14.603 8.103 9.353 1.00 67.31 196 GLY A O 1
ATOM 1604 N N . ASP A 1 197 ? -15.728 6.252 9.974 1.00 54.97 197 ASP A N 1
ATOM 1605 C CA . ASP A 1 197 ? -16.781 7.013 10.638 1.00 54.97 197 ASP A CA 1
ATOM 1606 C C . ASP A 1 197 ? -16.107 7.787 11.778 1.00 54.97 197 ASP A C 1
ATOM 1608 O O . ASP A 1 197 ? -15.305 7.204 12.520 1.00 54.97 197 ASP A O 1
ATOM 1612 N N . GLU A 1 198 ? -16.338 9.104 11.867 1.00 44.16 198 GLU A N 1
ATOM 1613 C CA . GLU A 1 198 ? -15.785 9.890 12.968 1.00 44.16 198 GLU A CA 1
ATOM 1614 C C . GLU A 1 198 ? -16.108 9.140 14.264 1.00 44.16 198 GLU A C 1
ATOM 1616 O O . GLU A 1 198 ? -17.288 8.854 14.512 1.00 44.16 198 GLU A O 1
ATOM 1621 N N . PRO A 1 199 ? -15.102 8.759 15.078 1.00 40.47 199 PRO A N 1
ATOM 1622 C CA . PRO A 1 199 ? -15.407 8.209 16.380 1.00 40.47 199 PRO A CA 1
ATOM 1623 C C . PRO A 1 199 ? -16.264 9.260 17.066 1.00 40.47 199 PRO A C 1
ATOM 1625 O O . PRO A 1 199 ? -15.850 10.415 17.152 1.00 40.47 199 PRO A O 1
ATOM 1628 N N . LEU A 1 200 ? -17.471 8.866 17.471 1.00 42.09 200 LEU A N 1
ATOM 1629 C CA . LEU A 1 200 ? -18.408 9.747 18.154 1.00 42.09 200 LEU A CA 1
ATOM 1630 C C . LEU A 1 200 ? -17.630 10.530 19.223 1.00 42.09 200 LEU A 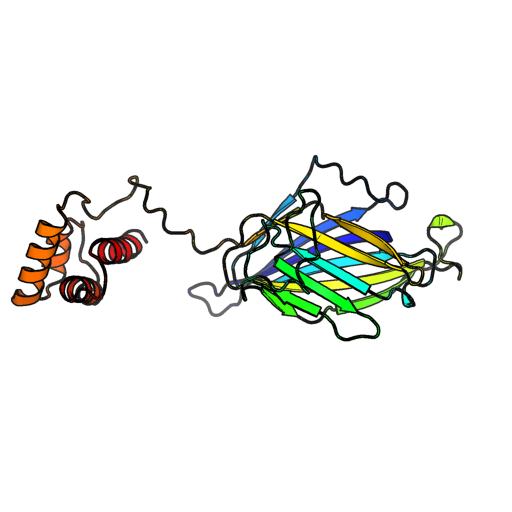C 1
ATOM 1632 O O . LEU A 1 200 ? -17.094 9.946 20.167 1.00 42.09 200 LEU A O 1
ATOM 1636 N N . ASP A 1 201 ? -17.486 11.843 19.033 1.00 40.44 201 ASP A N 1
ATOM 1637 C CA . ASP A 1 201 ? -16.776 12.685 19.991 1.00 40.44 201 ASP A CA 1
ATOM 1638 C C . ASP A 1 201 ? -17.700 12.938 21.181 1.00 40.44 201 ASP A C 1
ATOM 1640 O O . ASP A 1 201 ? -18.453 13.910 21.244 1.00 40.44 201 ASP A O 1
ATOM 1644 N N . PHE A 1 202 ? -17.626 12.026 22.147 1.00 47.50 202 PHE A N 1
ATOM 1645 C CA . PHE A 1 202 ? -18.400 12.056 23.385 1.00 47.50 202 PHE A CA 1
ATOM 1646 C C . PHE A 1 202 ? -17.981 13.177 24.353 1.00 47.50 202 PHE A C 1
ATOM 1648 O O . PHE A 1 202 ? -18.550 13.288 25.439 1.00 47.50 202 PHE A O 1
ATOM 1655 N N . THR A 1 203 ? -16.973 13.986 24.001 1.00 43.88 203 THR A N 1
ATOM 1656 C CA . THR A 1 203 ? -16.503 15.125 24.809 1.00 43.88 203 THR A CA 1
ATOM 1657 C C . THR A 1 203 ? -16.975 16.476 24.273 1.00 43.88 203 THR A C 1
ATOM 1659 O O . THR A 1 203 ? -16.873 17.494 24.964 1.00 43.88 203 THR A O 1
ATOM 1662 N N . SER A 1 204 ? -17.552 16.493 23.069 1.00 47.59 204 SER A N 1
ATOM 1663 C CA . SER A 1 204 ? -18.156 17.680 22.481 1.00 47.59 204 SER A CA 1
ATOM 1664 C C . SER A 1 204 ? -19.505 17.984 23.140 1.00 47.59 204 SER A C 1
ATOM 1666 O O . SER A 1 204 ? -20.563 17.521 22.723 1.00 47.59 204 SER A O 1
ATOM 1668 N N . HIS A 1 205 ? -19.490 18.838 24.163 1.00 52.72 205 HIS A N 1
ATOM 1669 C CA . HIS A 1 205 ? -20.708 19.417 24.749 1.00 52.72 205 HIS A CA 1
ATOM 1670 C C . HIS A 1 205 ? -21.393 20.453 23.836 1.00 52.72 205 HIS A C 1
ATOM 1672 O O . HIS A 1 205 ? -22.351 21.102 24.249 1.00 52.72 205 HIS A O 1
ATOM 1678 N N . LEU A 1 206 ? -20.872 20.686 22.626 1.00 50.53 206 LEU A N 1
ATOM 1679 C CA . LEU A 1 206 ? -21.225 21.855 21.821 1.00 50.53 206 LEU A CA 1
ATOM 1680 C C . LEU A 1 206 ? -22.585 21.727 21.118 1.00 50.53 206 LEU A C 1
ATOM 1682 O O . LEU A 1 206 ? -23.155 22.760 20.785 1.00 50.53 206 LEU A O 1
ATOM 1686 N N . ASN A 1 207 ? -23.125 20.509 20.960 1.00 55.69 207 ASN A N 1
ATOM 1687 C CA . ASN A 1 207 ? -24.402 20.239 20.276 1.00 55.69 207 ASN A CA 1
ATOM 1688 C C . ASN A 1 207 ? -25.294 19.200 20.991 1.00 55.69 207 ASN A C 1
ATOM 1690 O O . ASN A 1 207 ? -26.170 18.611 20.366 1.00 55.69 207 ASN A O 1
ATOM 1694 N N . GLN A 1 208 ? -25.075 18.948 22.285 1.00 57.91 208 GLN A N 1
ATOM 1695 C CA . GLN A 1 208 ? -25.871 17.972 23.033 1.00 57.91 208 GLN A CA 1
ATOM 1696 C C . GLN A 1 208 ? -27.333 18.446 23.147 1.00 57.91 208 GLN A C 1
ATOM 1698 O O . GLN A 1 208 ? -27.587 19.529 23.684 1.00 57.91 208 GLN A O 1
ATOM 1703 N N . LYS A 1 209 ? -28.286 17.653 22.641 1.00 63.38 209 LYS A N 1
ATOM 1704 C CA . LYS A 1 209 ? -29.729 17.967 22.679 1.00 63.38 209 LYS A CA 1
ATOM 1705 C C . LYS A 1 209 ? -30.464 17.231 23.804 1.00 63.38 209 LYS A C 1
ATOM 1707 O O . LYS A 1 209 ? -31.475 17.725 24.288 1.00 63.38 209 LYS A O 1
ATOM 1712 N N . VAL A 1 210 ? -29.959 16.080 24.242 1.00 60.91 210 VAL A N 1
ATOM 1713 C CA . VAL A 1 210 ? -30.390 15.351 25.440 1.00 60.91 210 VAL A CA 1
ATOM 1714 C C . VAL A 1 210 ? -29.770 16.033 26.653 1.00 60.91 210 VAL A C 1
ATOM 1716 O O . VAL A 1 210 ? -28.549 16.129 26.779 1.00 60.91 210 VAL A O 1
ATOM 1719 N N . LEU A 1 211 ? -30.589 16.495 27.595 1.00 61.16 211 LEU A N 1
ATOM 1720 C CA . LEU A 1 211 ? -30.077 17.182 28.780 1.00 61.16 211 LEU A CA 1
ATOM 1721 C C . LEU A 1 211 ? -29.273 16.211 29.665 1.00 61.16 211 LEU A C 1
ATOM 1723 O O . LEU A 1 211 ? -29.832 15.387 30.387 1.00 61.16 211 LEU A O 1
ATOM 1727 N N . GLY A 1 212 ? -27.944 16.349 29.666 1.00 52.09 212 GLY A N 1
ATOM 1728 C CA . GLY A 1 212 ? -26.993 15.540 30.446 1.00 52.09 212 GLY A CA 1
ATOM 1729 C C . GLY A 1 212 ? -27.010 15.753 31.969 1.00 52.09 212 GLY A C 1
ATOM 1730 O O . GLY A 1 212 ? -25.997 15.535 32.626 1.00 52.09 212 GLY A O 1
ATOM 1731 N N . TYR A 1 213 ? -28.124 16.202 32.555 1.00 50.38 213 TYR A N 1
ATOM 1732 C CA . TYR A 1 213 ? -28.212 16.527 33.987 1.00 50.38 213 TYR A CA 1
ATOM 1733 C C . TYR A 1 213 ? -28.759 15.403 34.870 1.00 50.38 213 TYR A C 1
ATOM 1735 O O . TYR A 1 213 ? -28.887 15.593 36.084 1.00 50.38 213 TYR A O 1
ATOM 1743 N N . PHE A 1 214 ? -29.086 14.233 34.325 1.00 55.00 214 PHE A N 1
ATOM 1744 C CA . PHE A 1 214 ? -29.637 13.178 35.163 1.00 55.00 214 PHE A CA 1
ATOM 1745 C C . PHE A 1 214 ? -28.544 12.459 35.950 1.00 55.00 214 PHE A C 1
ATOM 1747 O O . PHE A 1 214 ? -27.641 11.837 35.402 1.00 55.00 214 PHE A O 1
ATOM 1754 N N . ASN A 1 215 ? -28.678 12.499 37.275 1.00 66.94 215 ASN A N 1
ATOM 1755 C CA . ASN A 1 215 ? -28.122 11.474 38.146 1.00 66.94 215 ASN A CA 1
ATOM 1756 C C . ASN A 1 215 ? -28.602 10.112 37.609 1.00 66.94 215 ASN A C 1
ATOM 1758 O O . ASN A 1 215 ? -29.807 9.880 37.560 1.00 66.94 215 ASN A O 1
ATOM 1762 N N . GLU A 1 216 ? -27.694 9.248 37.158 1.00 72.50 216 GLU A N 1
ATOM 1763 C CA . GLU A 1 216 ? -28.011 7.984 36.473 1.00 72.50 216 GLU A CA 1
ATOM 1764 C C . GLU A 1 216 ? -29.060 7.121 37.214 1.00 72.50 216 GLU A C 1
ATOM 1766 O O . GLU A 1 216 ? -30.042 6.715 36.590 1.00 72.50 216 GLU A O 1
ATOM 1771 N N . PRO A 1 217 ? -28.973 6.935 38.547 1.00 78.69 217 PRO A N 1
ATOM 1772 C CA . PRO A 1 217 ? -30.040 6.341 39.355 1.00 78.69 217 PRO A CA 1
ATOM 1773 C C . PRO A 1 217 ? -31.439 6.946 39.161 1.00 78.69 217 PRO A C 1
ATOM 1775 O O . PRO A 1 217 ? -32.440 6.231 39.190 1.00 78.69 217 PRO A O 1
ATOM 1778 N N . VAL A 1 218 ? -31.529 8.265 38.974 1.00 79.56 218 VAL A N 1
ATOM 1779 C CA . VAL A 1 218 ? -32.794 8.974 38.738 1.00 79.56 218 VAL A CA 1
ATOM 1780 C C . VAL A 1 218 ? -33.308 8.679 37.333 1.00 79.56 218 VAL A C 1
ATOM 1782 O O . VAL A 1 218 ? -34.480 8.329 37.195 1.00 79.56 218 VAL A O 1
ATOM 1785 N N . LEU A 1 219 ? -32.443 8.730 36.315 1.00 83.38 219 LEU A N 1
ATOM 1786 C CA . LEU A 1 219 ? -32.813 8.383 34.939 1.00 83.38 219 LEU A CA 1
ATOM 1787 C C . LEU A 1 219 ? -33.318 6.941 34.846 1.00 83.38 219 LEU A C 1
ATOM 1789 O O . LEU A 1 219 ? -34.398 6.702 34.316 1.00 83.38 219 LEU A O 1
ATOM 1793 N N . LEU A 1 220 ? -32.588 5.989 35.430 1.00 83.94 220 LEU A N 1
ATOM 1794 C CA . LEU A 1 220 ? -32.992 4.583 35.462 1.00 83.94 220 LEU A CA 1
ATOM 1795 C C . LEU A 1 220 ? -34.346 4.397 36.155 1.00 83.94 220 LEU A C 1
ATOM 1797 O O . LEU A 1 220 ? -35.178 3.635 35.670 1.00 83.94 220 LEU A O 1
ATOM 1801 N N . SER A 1 221 ? -34.613 5.129 37.242 1.00 85.12 221 SER A N 1
ATOM 1802 C CA . SER A 1 221 ? -35.917 5.068 37.915 1.00 85.12 221 SER A CA 1
ATOM 1803 C C . SER A 1 221 ? -37.067 5.592 37.044 1.00 85.12 221 SER A C 1
ATOM 1805 O O . SER A 1 221 ? -38.152 5.009 37.055 1.00 85.12 221 SER A O 1
ATOM 1807 N N . MET A 1 222 ? -36.825 6.643 36.253 1.00 85.69 222 MET A N 1
ATOM 1808 C CA . MET A 1 222 ? -37.804 7.200 35.314 1.00 85.69 222 MET A CA 1
ATOM 1809 C C . MET A 1 222 ? -38.037 6.261 34.127 1.00 85.69 222 MET A C 1
ATOM 1811 O O . MET A 1 222 ? -39.186 5.992 33.790 1.00 85.69 222 MET A O 1
ATOM 1815 N N . LEU A 1 223 ? -36.972 5.691 33.548 1.00 87.75 223 LEU A N 1
ATOM 1816 C CA . LEU A 1 223 ? -37.072 4.701 32.469 1.00 87.75 223 LEU A CA 1
ATOM 1817 C C . LEU A 1 223 ? -37.789 3.430 32.932 1.00 87.75 223 LEU A C 1
ATOM 1819 O O . LEU A 1 223 ? -38.620 2.889 32.205 1.00 87.75 223 LEU A O 1
ATOM 1823 N N . TYR A 1 224 ? -37.521 2.977 34.160 1.00 86.44 224 TYR A N 1
ATOM 1824 C CA . TYR A 1 224 ? -38.214 1.833 34.744 1.00 86.44 224 TYR A CA 1
ATOM 1825 C C . TYR A 1 224 ? -39.716 2.108 34.854 1.00 86.44 224 TYR A C 1
ATOM 1827 O O . TYR A 1 224 ? -40.517 1.285 34.420 1.00 86.44 224 TYR A O 1
ATOM 1835 N N . GLN A 1 225 ? -40.116 3.275 35.367 1.00 86.19 225 GLN A N 1
ATOM 1836 C CA . GLN A 1 225 ? -41.531 3.659 35.456 1.00 86.19 225 GLN A CA 1
ATOM 1837 C C . GLN A 1 225 ? -42.191 3.778 34.077 1.00 86.19 225 GLN A C 1
ATOM 1839 O O . GLN A 1 225 ? -43.275 3.231 33.880 1.00 86.19 225 GLN A O 1
ATOM 1844 N N . TRP A 1 226 ? -41.512 4.414 33.122 1.00 89.69 226 TRP A N 1
ATOM 1845 C CA . TRP A 1 226 ? -41.961 4.549 31.735 1.00 89.69 226 TRP A CA 1
ATOM 1846 C C . TRP A 1 226 ? -42.164 3.189 31.045 1.00 89.69 226 TRP A C 1
ATOM 1848 O O . TRP A 1 226 ? -43.176 2.969 30.376 1.00 89.69 226 TRP A O 1
ATOM 1858 N N . SER A 1 227 ? -41.258 2.228 31.275 1.00 85.19 227 SER A N 1
ATOM 1859 C CA . SER A 1 227 ? -41.358 0.875 30.703 1.00 85.19 227 SER A CA 1
ATOM 1860 C C . SER A 1 227 ? -42.600 0.103 31.175 1.00 85.19 227 SER A C 1
ATOM 1862 O O . SER A 1 227 ? -43.037 -0.827 30.499 1.00 85.19 227 SER A O 1
ATOM 1864 N N . GLN A 1 228 ? -43.174 0.490 32.322 1.00 80.25 228 GLN A N 1
ATOM 1865 C CA . GLN A 1 228 ? -44.346 -0.146 32.932 1.00 80.25 228 GLN A CA 1
ATOM 1866 C C . GLN A 1 228 ? -45.671 0.557 32.595 1.00 80.25 228 GLN A C 1
ATOM 1868 O O . GLN A 1 228 ? -46.730 -0.026 32.836 1.00 80.25 228 GLN A O 1
ATOM 1873 N N . SER A 1 229 ? -45.644 1.799 32.097 1.00 70.69 229 SER A N 1
ATOM 1874 C CA . SER A 1 229 ? -46.843 2.630 31.919 1.00 70.69 229 SER A CA 1
ATOM 1875 C C . SER A 1 229 ? -47.374 2.630 30.485 1.00 70.69 229 SER A C 1
ATOM 1877 O O . SER A 1 229 ? -48.528 2.258 30.267 1.00 70.69 229 SER A O 1
ATOM 1879 N N . SER A 1 230 ? -46.568 3.080 29.521 1.00 64.44 230 SER A N 1
ATOM 1880 C CA . SER A 1 230 ? -47.076 3.525 28.215 1.00 64.44 230 SER A CA 1
ATOM 1881 C C . SER A 1 230 ? -46.223 3.082 27.024 1.00 64.44 230 SER A C 1
ATOM 1883 O O . SER A 1 230 ? -46.774 2.894 25.941 1.00 64.44 230 SER A O 1
ATOM 1885 N N . GLN A 1 231 ? -44.903 2.913 27.206 1.00 70.00 231 GLN A N 1
ATOM 1886 C CA . GLN A 1 231 ? -43.923 2.839 26.107 1.00 70.00 231 GLN A CA 1
ATOM 1887 C C . GLN A 1 231 ? -44.089 3.969 25.065 1.00 70.00 231 GLN A C 1
ATOM 1889 O O . GLN A 1 231 ? -43.712 3.817 23.901 1.00 70.00 231 GLN A O 1
ATOM 1894 N N . ASP A 1 232 ? -44.661 5.105 25.473 1.00 82.12 232 ASP A N 1
ATOM 1895 C CA . ASP A 1 232 ? -44.908 6.253 24.607 1.00 82.12 232 ASP A CA 1
ATOM 1896 C C . ASP A 1 232 ? -43.606 7.039 24.410 1.00 82.12 232 ASP A C 1
ATOM 1898 O O . ASP A 1 232 ? -42.972 7.487 25.372 1.00 82.12 232 ASP A O 1
ATOM 1902 N N . VAL A 1 233 ? -43.194 7.211 23.155 1.00 83.88 233 VAL A N 1
ATOM 1903 C CA . VAL A 1 233 ? -41.965 7.932 22.807 1.00 83.88 233 VAL A CA 1
ATOM 1904 C C . VAL A 1 233 ? -42.055 9.433 23.074 1.00 83.88 233 VAL A C 1
ATOM 1906 O O . VAL A 1 233 ? -41.022 10.054 23.298 1.00 83.88 233 VAL A O 1
ATOM 1909 N N . SER A 1 234 ? -43.257 10.011 23.161 1.00 84.56 234 SER A N 1
ATOM 1910 C CA . SER A 1 234 ? -43.444 11.411 23.572 1.00 84.56 234 SER A CA 1
ATOM 1911 C C . SER A 1 234 ? -43.102 11.625 25.053 1.00 84.56 234 SER A C 1
ATOM 1913 O O . SER A 1 234 ? -42.512 12.641 25.440 1.00 84.56 234 SER A O 1
ATOM 1915 N N . GLU A 1 235 ? -43.436 10.646 25.899 1.00 84.69 235 GLU A N 1
ATOM 1916 C CA . GLU A 1 235 ? -43.044 10.635 27.311 1.00 84.69 235 GLU A CA 1
ATOM 1917 C C . GLU A 1 235 ? -41.529 10.416 27.441 1.00 84.69 235 GLU A C 1
ATOM 1919 O O . GLU A 1 235 ? -40.873 11.110 28.217 1.00 84.69 235 GLU A O 1
ATOM 1924 N N . LEU A 1 236 ? -40.951 9.539 26.609 1.00 86.56 236 LEU A N 1
ATOM 1925 C CA . LEU A 1 236 ? -39.504 9.314 26.550 1.00 86.56 236 LEU A CA 1
ATOM 1926 C C . LEU A 1 236 ? -38.730 10.570 26.112 1.00 86.56 236 LEU A C 1
ATOM 1928 O O . LEU A 1 236 ? -37.736 10.913 26.752 1.00 86.56 236 LEU A O 1
ATOM 1932 N N . SER A 1 237 ? -39.200 11.295 25.090 1.00 85.75 237 SER A N 1
ATOM 1933 C CA . SER A 1 237 ? -38.639 12.595 24.690 1.00 85.75 237 SER A CA 1
ATOM 1934 C C . SER A 1 237 ? -38.604 13.571 25.864 1.00 85.75 237 SER A C 1
ATOM 1936 O O . SER A 1 237 ? -37.597 14.238 26.092 1.00 85.75 237 SER A O 1
ATOM 1938 N N . SER A 1 238 ? -39.688 13.610 26.648 1.00 84.25 238 SER A N 1
ATOM 1939 C CA . SER A 1 238 ? -39.807 14.482 27.822 1.00 84.25 238 SER A CA 1
ATOM 1940 C C . SER A 1 238 ? -38.849 14.073 28.945 1.00 84.25 238 SER A C 1
ATOM 1942 O O . SER A 1 238 ? -38.224 14.938 29.555 1.00 84.25 238 SER A O 1
ATOM 1944 N N . ILE A 1 239 ? -38.696 12.765 29.197 1.00 83.44 239 ILE A N 1
ATOM 1945 C CA . ILE A 1 239 ? -37.735 12.216 30.170 1.00 83.44 239 ILE A CA 1
ATOM 1946 C C . ILE A 1 239 ? -36.303 12.593 29.786 1.00 83.44 239 ILE A C 1
ATOM 1948 O O . ILE A 1 239 ? -35.511 12.937 30.657 1.00 83.44 239 ILE A O 1
ATOM 1952 N N . LEU A 1 240 ? -35.970 12.553 28.497 1.00 82.56 240 LEU A N 1
ATOM 1953 C CA . LEU A 1 240 ? -34.630 12.857 27.990 1.00 82.56 240 LEU A CA 1
ATOM 1954 C C . LEU A 1 240 ? -34.395 14.359 27.749 1.00 82.56 240 LEU A C 1
ATOM 1956 O O . LEU A 1 240 ? -33.266 14.774 27.487 1.00 82.56 240 LEU A O 1
ATOM 1960 N N . GLY A 1 241 ? -35.437 15.185 27.869 1.00 78.00 241 GLY A N 1
ATOM 1961 C CA . GLY A 1 241 ? -35.359 16.624 27.628 1.00 78.00 241 GLY A CA 1
ATOM 1962 C C . GLY A 1 241 ? -35.068 16.982 26.170 1.00 78.00 241 GLY A C 1
ATOM 1963 O O . GLY A 1 241 ? -34.431 18.000 25.926 1.00 78.00 241 GLY A O 1
ATOM 1964 N N . VAL A 1 242 ? -35.492 16.139 25.224 1.00 80.25 242 VAL A N 1
ATOM 1965 C CA . VAL A 1 242 ? -35.285 16.344 23.785 1.00 80.25 242 VAL A CA 1
ATOM 1966 C C . VAL A 1 242 ? -36.428 17.178 23.208 1.00 80.25 242 VAL A C 1
ATOM 1968 O O . VAL A 1 242 ? -37.600 16.829 23.359 1.00 80.25 242 VAL A O 1
ATOM 1971 N N . ASP A 1 243 ? -36.084 18.248 22.490 1.00 70.25 243 ASP A N 1
ATOM 1972 C CA . ASP A 1 243 ? -37.043 19.053 21.729 1.00 70.25 243 ASP A CA 1
ATOM 1973 C C . ASP A 1 243 ? -37.458 18.313 20.443 1.00 70.25 243 ASP A C 1
ATOM 1975 O O . ASP A 1 243 ? -36.804 18.414 19.404 1.00 70.25 243 ASP A O 1
ATOM 1979 N N . GLY A 1 244 ? -38.551 17.548 20.510 1.00 75.44 244 GLY A N 1
ATOM 1980 C CA . GLY A 1 244 ? -39.131 16.838 19.365 1.00 75.44 244 GLY A CA 1
ATOM 1981 C C . GLY A 1 244 ? -39.614 15.425 19.692 1.00 75.44 244 GLY A C 1
ATOM 1982 O O . GLY A 1 244 ? -39.391 14.897 20.782 1.00 75.44 244 GLY A O 1
ATOM 1983 N N . GLU A 1 245 ? -40.300 14.800 18.737 1.00 79.88 245 GLU A N 1
ATOM 1984 C CA . GLU A 1 245 ? -40.769 13.420 18.879 1.00 79.88 245 GLU A CA 1
ATOM 1985 C C . GLU A 1 245 ? -39.652 12.449 18.481 1.00 79.88 245 GLU A C 1
ATOM 1987 O O . GLU A 1 245 ? -39.122 12.511 17.368 1.00 79.88 245 GLU A O 1
ATOM 1992 N N . LEU A 1 246 ? -39.267 11.566 19.405 1.00 84.50 246 LEU A N 1
ATOM 1993 C CA . LEU A 1 246 ? -38.269 10.545 19.128 1.00 84.50 246 LEU A CA 1
ATOM 1994 C C . LEU A 1 246 ? -38.854 9.453 18.217 1.00 84.50 246 LEU A C 1
ATOM 1996 O O . LEU A 1 246 ? -40.013 9.068 18.377 1.00 84.50 246 LEU A O 1
ATOM 2000 N N . PRO A 1 247 ? -38.064 8.885 17.289 1.00 84.88 247 PRO A N 1
ATOM 2001 C CA . PRO A 1 247 ? -38.511 7.756 16.483 1.00 84.88 247 PRO A CA 1
ATOM 2002 C C . PRO A 1 247 ? -38.954 6.565 17.342 1.00 84.88 247 PRO A C 1
ATOM 2004 O O . PRO A 1 247 ? -38.313 6.248 18.344 1.00 84.88 247 PRO A O 1
ATOM 2007 N N . GLN A 1 248 ? -39.978 5.828 16.896 1.00 84.19 248 GLN A N 1
ATOM 2008 C CA . GLN A 1 248 ? -40.582 4.732 17.671 1.00 84.19 248 GLN A CA 1
ATOM 2009 C C . GLN A 1 248 ? -39.582 3.664 18.146 1.00 84.19 248 GLN A C 1
ATOM 2011 O O . GLN A 1 248 ? -39.748 3.070 19.207 1.00 84.19 248 GLN A O 1
ATOM 2016 N N . TRP A 1 249 ? -38.524 3.410 17.373 1.00 83.69 249 TRP A N 1
ATOM 2017 C CA . TRP A 1 249 ? -37.522 2.399 17.712 1.00 83.69 249 TRP A CA 1
ATOM 2018 C C . TRP A 1 249 ? -36.662 2.778 18.932 1.00 83.69 249 TRP A C 1
ATOM 2020 O O . TRP A 1 249 ? -36.078 1.886 19.547 1.00 83.69 249 TRP A O 1
ATOM 2030 N N . THR A 1 250 ? -36.618 4.056 19.332 1.00 87.06 250 THR A N 1
ATOM 2031 C CA . THR A 1 250 ? -35.891 4.510 20.536 1.00 87.06 250 THR A CA 1
ATOM 2032 C C . THR A 1 250 ? -36.465 3.910 21.823 1.00 87.06 250 THR A C 1
ATOM 2034 O O . THR A 1 250 ? -35.727 3.697 22.786 1.00 87.06 250 THR A O 1
ATOM 2037 N N . ALA A 1 251 ? -37.741 3.507 21.810 1.00 88.06 251 ALA A N 1
ATOM 2038 C CA . ALA A 1 251 ? -38.362 2.759 22.899 1.00 88.06 251 ALA A CA 1
ATOM 2039 C C . ALA A 1 251 ? -37.651 1.419 23.183 1.00 88.06 251 ALA A C 1
ATOM 2041 O O . ALA A 1 251 ? -37.572 0.983 24.335 1.00 88.06 251 ALA A O 1
ATOM 2042 N N . ASN A 1 252 ? -37.079 0.782 22.153 1.00 89.00 252 ASN A N 1
ATOM 2043 C CA . ASN A 1 252 ? -36.313 -0.454 22.319 1.00 89.00 252 ASN A CA 1
ATOM 2044 C C . ASN A 1 252 ? -35.010 -0.202 23.077 1.00 89.00 252 ASN A C 1
ATOM 2046 O O . ASN A 1 252 ? -34.654 -0.999 23.938 1.00 89.00 252 ASN A O 1
ATOM 2050 N N . LEU A 1 253 ? -34.334 0.919 22.802 1.00 89.25 253 LEU A N 1
ATOM 2051 C CA . LEU A 1 253 ? -33.119 1.295 23.523 1.00 89.25 253 LEU A CA 1
ATOM 2052 C C . LEU A 1 253 ? -33.421 1.536 25.003 1.00 89.25 253 LEU A C 1
ATOM 2054 O O . LEU A 1 253 ? -32.761 0.965 25.859 1.00 89.25 253 LEU A O 1
ATOM 2058 N N . ALA A 1 254 ? -34.467 2.310 25.305 1.00 87.81 254 ALA A N 1
ATOM 2059 C CA . ALA A 1 254 ? -34.901 2.555 26.680 1.00 87.81 254 ALA A CA 1
ATOM 2060 C C . ALA A 1 254 ? -35.268 1.261 27.422 1.00 87.81 254 ALA A C 1
ATOM 2062 O O . ALA A 1 254 ? -34.909 1.086 28.586 1.00 87.81 254 ALA A O 1
ATOM 2063 N N . THR A 1 255 ? -35.914 0.321 26.731 1.00 88.62 255 THR A N 1
ATOM 2064 C CA . THR A 1 255 ? -36.213 -1.008 27.278 1.00 88.62 255 THR A CA 1
ATOM 2065 C C . THR A 1 255 ? -34.933 -1.799 27.552 1.00 88.62 255 THR A C 1
ATOM 2067 O O . THR A 1 255 ? -34.777 -2.349 28.637 1.00 88.62 255 THR A O 1
ATOM 2070 N N . TRP A 1 256 ? -33.980 -1.817 26.617 1.00 91.44 256 TRP A N 1
ATOM 2071 C CA . TRP A 1 256 ? -32.694 -2.498 26.796 1.00 91.44 256 TRP A CA 1
ATOM 2072 C C . TRP A 1 256 ? -31.856 -1.902 27.925 1.00 91.44 256 TRP A C 1
ATOM 2074 O O . TRP A 1 256 ? -31.157 -2.651 28.602 1.00 91.44 256 TRP A O 1
ATOM 2084 N N . THR A 1 257 ? -31.964 -0.598 28.171 1.00 89.19 257 THR A N 1
ATOM 2085 C CA . THR A 1 257 ? -31.337 0.061 29.323 1.00 89.19 257 THR A CA 1
ATOM 2086 C C . THR A 1 257 ? -31.915 -0.441 30.642 1.00 89.19 257 THR A C 1
ATOM 2088 O O . THR A 1 257 ? -31.172 -0.749 31.568 1.00 89.19 257 THR A O 1
ATOM 2091 N N . VAL A 1 258 ? -33.244 -0.562 30.732 1.00 89.12 258 VAL A N 1
ATOM 2092 C CA . VAL A 1 258 ? -33.929 -1.093 31.926 1.00 89.12 258 VAL A CA 1
ATOM 2093 C C . VAL A 1 258 ? -33.626 -2.579 32.140 1.00 89.12 258 VAL A C 1
ATOM 2095 O O . VAL A 1 258 ? -33.517 -3.031 33.276 1.00 89.12 258 VAL A O 1
ATOM 2098 N N . GLU A 1 259 ? -33.470 -3.336 31.056 1.00 89.75 259 GLU A N 1
ATOM 2099 C CA . GLU A 1 259 ? -33.078 -4.750 31.075 1.00 89.75 259 GLU A CA 1
ATOM 2100 C C . GLU A 1 259 ? -31.568 -4.966 31.284 1.00 89.75 259 GLU A C 1
ATOM 2102 O O . GLU A 1 259 ? -31.110 -6.107 31.214 1.00 89.75 259 GLU A O 1
ATOM 2107 N N . GLU A 1 260 ? -30.796 -3.894 31.502 1.00 87.69 260 GLU A N 1
ATOM 2108 C CA . GLU A 1 260 ? -29.337 -3.915 31.684 1.00 87.69 260 GLU A CA 1
ATOM 2109 C C . GLU A 1 260 ? -28.569 -4.550 30.503 1.00 87.69 260 GLU A C 1
ATOM 2111 O O . GLU A 1 260 ? -27.446 -5.032 30.651 1.00 87.69 260 GLU A O 1
ATOM 2116 N N . LYS A 1 261 ? -29.162 -4.552 29.302 1.00 86.50 261 LYS A N 1
ATOM 2117 C CA . LYS A 1 261 ? -28.516 -5.013 28.059 1.00 86.50 261 LYS A CA 1
ATOM 2118 C C . LYS A 1 261 ? -27.583 -3.963 27.465 1.00 86.50 261 LYS A C 1
ATOM 2120 O O . LYS A 1 261 ? -26.639 -4.327 26.769 1.00 86.50 261 LYS A O 1
ATOM 2125 N N . ILE A 1 262 ? -27.882 -2.692 27.718 1.00 84.31 262 ILE A N 1
ATOM 2126 C CA . ILE A 1 262 ? -27.047 -1.532 27.405 1.00 84.31 262 ILE A CA 1
ATOM 2127 C C . ILE A 1 262 ? -27.055 -0.583 28.607 1.00 84.31 262 ILE A C 1
ATOM 2129 O O . ILE A 1 262 ? -27.953 -0.622 29.448 1.00 84.31 262 ILE A O 1
ATOM 2133 N N . THR A 1 263 ? -26.056 0.278 28.695 1.00 84.69 263 THR A N 1
ATOM 2134 C CA . THR A 1 263 ? -25.950 1.324 29.711 1.00 84.69 263 THR A CA 1
ATOM 2135 C C . THR A 1 263 ? -26.805 2.540 29.356 1.00 84.69 263 THR A C 1
ATOM 2137 O O . THR A 1 263 ? -27.144 2.786 28.195 1.00 84.69 263 THR A O 1
ATOM 2140 N N . SER A 1 264 ? -27.114 3.360 30.365 1.00 82.00 264 SER A N 1
ATOM 2141 C CA . SER A 1 264 ? -27.814 4.633 30.160 1.00 82.00 264 SER A CA 1
ATOM 2142 C C . SER A 1 264 ? -27.044 5.568 29.213 1.00 82.00 264 SER A C 1
ATOM 2144 O O . SER A 1 264 ? -27.654 6.245 28.384 1.00 82.00 264 SER A O 1
ATOM 2146 N N . GLY A 1 265 ? -25.707 5.533 29.270 1.00 78.00 265 GLY A N 1
ATOM 2147 C CA . GLY A 1 265 ? -24.821 6.242 28.350 1.00 78.00 265 GLY A CA 1
ATOM 2148 C C . GLY A 1 265 ? -24.958 5.767 26.902 1.00 78.00 265 GLY A C 1
ATOM 2149 O O . GLY A 1 265 ? -25.171 6.592 26.020 1.00 78.00 265 GLY A O 1
ATOM 2150 N N . GLU A 1 266 ? -24.909 4.456 26.647 1.00 80.38 266 GLU A N 1
ATOM 2151 C CA . GLU A 1 266 ? -25.064 3.883 25.295 1.00 80.38 266 GLU A CA 1
ATOM 2152 C C . GLU A 1 266 ? -26.421 4.226 24.662 1.00 80.38 266 GLU A C 1
ATOM 2154 O O . GLU A 1 266 ? -26.496 4.541 23.474 1.00 80.38 266 GLU A O 1
ATOM 2159 N N . MET A 1 267 ? -27.492 4.232 25.459 1.00 87.31 267 MET A N 1
ATOM 2160 C CA . MET A 1 267 ? -28.814 4.669 25.010 1.00 87.31 267 MET A CA 1
ATOM 2161 C C . MET A 1 267 ? -28.832 6.150 24.620 1.00 87.31 267 MET A C 1
ATOM 2163 O O . MET A 1 267 ? -29.314 6.487 23.539 1.00 87.31 267 MET A O 1
ATOM 2167 N N . ILE A 1 268 ? -28.318 7.032 25.489 1.00 81.50 268 ILE A N 1
ATOM 2168 C CA . ILE A 1 268 ? -28.257 8.479 25.225 1.00 81.50 268 ILE A CA 1
ATOM 2169 C C . ILE A 1 268 ? -27.456 8.745 23.948 1.00 81.50 268 ILE A C 1
ATOM 2171 O O . ILE A 1 268 ? -27.900 9.512 23.101 1.00 81.50 268 ILE A O 1
ATOM 2175 N N . ILE A 1 269 ? -26.329 8.052 23.776 1.00 75.69 269 ILE A N 1
ATOM 2176 C CA . ILE A 1 269 ? -25.477 8.132 22.586 1.00 75.69 269 ILE A CA 1
ATOM 2177 C C . ILE A 1 269 ? -26.256 7.796 21.310 1.00 75.69 269 ILE A C 1
ATOM 2179 O O . ILE A 1 269 ? -26.221 8.554 20.340 1.00 75.69 269 ILE A O 1
ATOM 2183 N N . ALA A 1 270 ? -26.965 6.666 21.301 1.00 80.44 270 ALA A N 1
ATOM 2184 C CA . ALA A 1 270 ? -27.694 6.218 20.120 1.00 80.44 270 ALA A CA 1
ATOM 2185 C C . ALA A 1 270 ? -28.855 7.163 19.756 1.00 80.44 270 ALA A C 1
ATOM 2187 O O . ALA A 1 270 ? -29.150 7.353 18.577 1.00 80.44 270 ALA A O 1
ATOM 2188 N N . ILE A 1 271 ? -29.486 7.782 20.757 1.00 83.56 271 ILE A N 1
ATOM 2189 C CA . ILE A 1 271 ? -30.540 8.783 20.558 1.00 83.56 271 ILE A CA 1
ATOM 2190 C C . ILE A 1 271 ? -29.953 10.100 20.026 1.00 83.56 271 ILE A C 1
ATOM 2192 O O . ILE A 1 271 ? -30.476 10.643 19.054 1.00 83.56 271 ILE A O 1
ATOM 2196 N N . GLU A 1 272 ? -28.843 10.574 20.598 1.00 76.56 272 GLU A N 1
ATOM 2197 C CA . GLU A 1 272 ? -28.126 11.786 20.166 1.00 76.56 272 GLU A CA 1
ATOM 2198 C C . GLU A 1 272 ? -27.650 11.712 18.714 1.00 76.56 272 GLU A C 1
ATOM 2200 O O . GLU A 1 272 ? -27.762 12.687 17.972 1.00 76.56 272 GLU A O 1
ATOM 2205 N N . HIS A 1 273 ? -27.153 10.551 18.282 1.00 73.12 273 HIS A N 1
ATOM 2206 C CA . HIS A 1 273 ? -26.719 10.358 16.899 1.00 73.12 273 HIS A CA 1
ATOM 2207 C C . HIS A 1 273 ? -27.847 10.635 15.898 1.00 73.12 273 HIS A C 1
ATOM 2209 O O . HIS A 1 273 ? -27.606 11.171 14.825 1.00 73.12 273 HIS A O 1
ATOM 2215 N N . VAL A 1 274 ? -29.083 10.294 16.252 1.00 72.56 274 VAL A N 1
ATOM 2216 C CA . VAL A 1 274 ? -30.226 10.370 15.336 1.00 72.56 274 VAL A CA 1
ATOM 2217 C C . VAL A 1 274 ? -30.847 11.758 15.327 1.00 72.56 274 VAL A C 1
ATOM 2219 O O . VAL A 1 274 ? -31.262 12.234 14.278 1.00 72.56 274 VAL A O 1
ATOM 2222 N N . ILE A 1 275 ? -30.896 12.427 16.477 1.00 74.88 275 ILE A N 1
ATOM 2223 C CA . ILE A 1 275 ? -31.464 13.778 16.575 1.00 74.88 275 ILE A CA 1
ATOM 2224 C C . ILE A 1 275 ? -30.521 14.870 16.053 1.00 74.88 275 ILE A C 1
ATOM 2226 O O . ILE A 1 275 ? -30.961 16.008 15.882 1.00 74.88 275 ILE A O 1
ATOM 2230 N N . ASN A 1 276 ? -29.239 14.561 15.836 1.00 67.88 276 ASN A N 1
ATOM 2231 C CA . ASN A 1 276 ? -28.239 15.490 15.297 1.00 67.88 276 ASN A CA 1
ATOM 2232 C C . ASN A 1 276 ? -27.918 15.284 13.807 1.00 67.88 276 ASN A C 1
ATOM 2234 O O . ASN A 1 276 ? -27.079 16.019 13.284 1.00 67.88 276 ASN A O 1
ATOM 2238 N N . GLN A 1 277 ? -28.579 14.338 13.134 1.00 61.56 277 GLN A N 1
ATOM 2239 C CA . GLN A 1 277 ? -28.644 14.292 11.666 1.00 61.56 277 GLN A CA 1
ATOM 2240 C C . GLN A 1 277 ? -29.618 15.350 11.134 1.00 61.56 277 GLN A C 1
ATOM 2242 O O . GLN A 1 277 ? -29.349 15.876 10.031 1.00 61.56 277 GLN A O 1
#

Sequence (277 aa):
RLVKVQVGITSNKNASDDSMIHVLKEDYIWNFPINAPLSMRDDDITKITANPGDEIEITLDVTDDKSVHLLPISGIYTNFMERPNNMNLFYANNFDNLKQTSTSFYEWYRNHDDVAYDYADTVTWSNPAISYTQFPVTSETRFYLLNDERVIEHFVISFKMKFTDSMKPSQIWVSAADYYGQTFKVPLPLTLEILGDEPLDFTSHLNQKVLGYFNEPVLLSMLYQWSQSSQDVSELSSILGVDGELPQWTANLATWTVEEKITSGEMIIAIEHVINQ

Foldseek 3Di:
DWFKKKKKKWDQDPPPPDPDGDTDIDMDMDGADPVVHAPPPLPFFAEAEAAFPIKMKMKTKDWDLADPVQWFKKKKFKQFAADDPPDDPVQQPDADPVRTGGQFMWMDGPVDDIDGGHNVPFKDWDDKDKDKDWDDDDPPDDQVQAHPVRTHMIIMIMIIMGGNAWGDWMWMWMKTAGNVGDMDIHTDSYTYTHDGPPPPPPVPPPDQQFPPPDPQVRLLVLLVVCLVPPLAQVSVCVSRNHDDRFPSCLSVLSVCCNVVVDPPVVSSSVRRVVSVD

Organism: NCBI:txid2511932

Secondary structure (DSSP, 8-state):
-EEEEEEEEEEEEE-TTSS-EEEEEEEEEEE--TTSTT---TT-PEEEEE-TT-EEEEEEEEE-SS-GGG--EEEEEEEEESPPTTS-TTTTT-B-TT-PEEEEEEEEESSS--EEEESSS-EEEEEEEEEEEEE---TT--GGG--TTS-EEEEEEEEEEEESS-EEEEEEEEEEE-TTS-EEEEEEEEEEEE-PSPP--TT-TTS--S-TT--HHHHHHHHHHHHHHT--HHHHHHHHT-SSPPPTTHHHHHHHHHTTSS-HHHHHHHHHHHHT-

pLDDT: mean 83.68, std 15.03, range [40.44, 98.5]

Radius of gyration: 26.94 Å; chains: 1; bounding box: 72×40×69 Å